Protein AF-A0A7R9VRD8-F1 (afdb_monomer_lite)

Secondary structure (DSSP, 8-state):
-HHHHHHHHHHHHHHHHHHHHHHHHHHHHHHHHHHHHHHHHHHHHHHHHHHHHHHS---HHHHHHHHHHHHHHHHHHHHHHHHHHHHHHHHH-TTS-HHHHHHHHHH--SPPPPGGGGGS----------------------------TT-TT-TTSSTTTHHHHHHHHHHHTTS---------------PPP---TTS--GGGS-GGGG--

pLDDT: mean 71.6, std 20.78, range [35.72, 97.88]

Structure (mmCIF, N/CA/C/O backbone):
data_AF-A0A7R9VRD8-F1
#
_entry.id   AF-A0A7R9VRD8-F1
#
loop_
_atom_site.group_PDB
_atom_site.id
_atom_site.type_symbol
_atom_site.label_atom_id
_atom_site.label_alt_id
_atom_site.label_comp_id
_atom_site.label_asym_id
_atom_site.label_entity_id
_atom_site.label_seq_id
_atom_site.pdbx_PDB_ins_code
_atom_site.Cartn_x
_atom_site.Cartn_y
_atom_site.Cartn_z
_atom_site.occupancy
_atom_site.B_iso_or_equiv
_atom_site.auth_seq_id
_atom_site.auth_comp_id
_atom_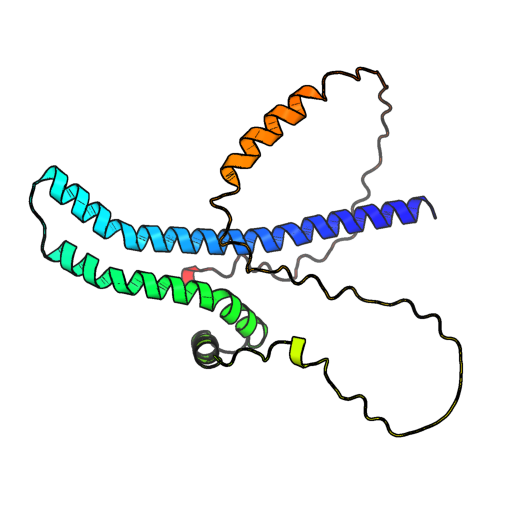site.auth_asym_id
_atom_site.auth_atom_id
_atom_site.pdbx_PDB_model_num
ATOM 1 N N . GLU A 1 1 ? 13.002 5.557 -48.869 1.00 86.19 1 GLU A N 1
ATOM 2 C CA . GLU A 1 1 ? 13.625 6.543 -47.957 1.00 86.19 1 GLU A CA 1
ATOM 3 C C . GLU A 1 1 ? 12.634 7.429 -47.183 1.00 86.19 1 GLU A C 1
ATOM 5 O O . GLU A 1 1 ? 12.487 7.214 -45.988 1.00 86.19 1 GLU A O 1
ATOM 10 N N . ARG A 1 2 ? 11.908 8.394 -47.785 1.00 90.88 2 ARG A N 1
ATOM 11 C CA . ARG A 1 2 ? 10.970 9.255 -47.010 1.00 90.88 2 ARG A CA 1
ATOM 12 C C . ARG A 1 2 ? 9.824 8.483 -46.338 1.00 90.88 2 ARG A C 1
ATOM 14 O O . ARG A 1 2 ? 9.436 8.821 -45.224 1.00 90.88 2 ARG A O 1
ATOM 21 N N . GLU A 1 3 ? 9.316 7.445 -46.994 1.00 92.56 3 GLU A N 1
ATOM 22 C CA . GLU A 1 3 ? 8.256 6.585 -46.450 1.00 92.56 3 GLU A CA 1
ATOM 23 C C . GLU A 1 3 ? 8.762 5.682 -45.317 1.00 92.56 3 GLU A C 1
ATOM 25 O O . GLU A 1 3 ? 8.088 5.536 -44.302 1.00 92.56 3 GLU A O 1
ATOM 30 N N . GLU A 1 4 ? 9.992 5.173 -45.413 1.00 91.31 4 GLU A N 1
ATOM 31 C CA . GLU A 1 4 ? 10.608 4.346 -44.363 1.00 91.31 4 GLU A CA 1
ATOM 32 C C . GLU A 1 4 ? 10.844 5.145 -43.076 1.00 91.31 4 GLU A C 1
ATOM 34 O O . GLU A 1 4 ? 10.613 4.641 -41.976 1.00 91.31 4 GLU A O 1
ATOM 39 N N . ILE A 1 5 ? 11.244 6.416 -43.193 1.00 93.00 5 ILE A N 1
ATOM 40 C CA . ILE A 1 5 ? 11.404 7.310 -42.035 1.00 93.00 5 ILE A CA 1
ATOM 41 C C . ILE A 1 5 ? 10.052 7.555 -41.350 1.00 93.00 5 ILE A C 1
ATOM 43 O O . ILE A 1 5 ? 9.982 7.578 -40.118 1.00 93.00 5 ILE A O 1
ATOM 47 N N . ARG A 1 6 ? 8.970 7.697 -42.126 1.00 94.19 6 ARG A N 1
ATOM 48 C CA . ARG A 1 6 ? 7.618 7.874 -41.580 1.00 94.19 6 ARG A CA 1
ATOM 49 C C . ARG A 1 6 ? 7.126 6.609 -40.873 1.00 94.19 6 ARG A C 1
ATOM 51 O O . ARG A 1 6 ? 6.711 6.702 -39.718 1.00 94.19 6 ARG A O 1
ATOM 58 N N . ALA A 1 7 ? 7.267 5.443 -41.506 1.00 92.31 7 ALA A N 1
ATOM 59 C CA . ALA A 1 7 ? 6.886 4.155 -40.922 1.00 92.31 7 ALA A CA 1
ATOM 60 C C . ALA A 1 7 ? 7.640 3.865 -39.608 1.00 92.31 7 ALA A C 1
ATOM 62 O O . ALA A 1 7 ? 7.056 3.395 -38.629 1.00 92.31 7 ALA A O 1
ATOM 63 N N . ARG A 1 8 ? 8.931 4.222 -39.534 1.00 92.88 8 ARG A N 1
ATOM 64 C CA . ARG A 1 8 ? 9.740 4.081 -38.310 1.00 92.88 8 ARG A CA 1
ATOM 65 C C . ARG A 1 8 ? 9.295 5.025 -37.184 1.00 92.88 8 ARG A C 1
ATOM 67 O O . ARG A 1 8 ? 9.417 4.684 -36.010 1.00 92.88 8 ARG A O 1
ATOM 74 N N . GLY A 1 9 ? 8.771 6.204 -37.523 1.00 93.19 9 GLY A N 1
ATOM 75 C CA . GLY A 1 9 ? 8.230 7.151 -36.546 1.00 93.19 9 GLY A CA 1
ATOM 76 C C . GLY A 1 9 ? 6.899 6.698 -35.937 1.00 93.19 9 GLY A C 1
ATOM 77 O O . GLY A 1 9 ? 6.669 6.894 -34.741 1.00 93.19 9 GLY A O 1
ATOM 78 N N . GLU A 1 10 ? 6.031 6.077 -36.737 1.00 94.00 10 GLU A N 1
ATOM 79 C CA . GLU A 1 10 ? 4.719 5.590 -36.291 1.00 94.00 10 GLU A CA 1
ATOM 80 C C . GLU A 1 10 ? 4.848 4.369 -35.366 1.00 94.00 10 GLU A C 1
ATOM 82 O O . GLU A 1 10 ? 4.245 4.358 -34.288 1.00 94.00 10 GLU A O 1
ATOM 87 N N . SER A 1 11 ? 5.726 3.411 -35.694 1.00 89.69 11 SER A N 1
ATOM 88 C CA . SER A 1 11 ? 6.002 2.254 -34.826 1.00 89.69 11 SER A CA 1
ATOM 89 C C . SER A 1 11 ? 6.610 2.659 -33.480 1.00 89.69 11 SER A C 1
ATOM 91 O O . SER A 1 11 ? 6.207 2.146 -32.434 1.00 89.69 11 SER A O 1
ATOM 93 N N . PHE A 1 12 ? 7.507 3.651 -33.468 1.00 91.00 12 PHE A N 1
ATOM 94 C CA . PHE A 1 12 ? 8.087 4.169 -32.227 1.00 91.00 12 PHE A CA 1
ATOM 95 C C . PHE A 1 12 ? 7.044 4.860 -31.330 1.00 91.00 12 PHE A C 1
ATOM 97 O O . PHE A 1 12 ? 7.070 4.709 -30.106 1.00 91.00 12 PHE A O 1
ATOM 104 N N . ARG A 1 13 ? 6.089 5.596 -31.917 1.00 89.25 13 ARG A N 1
ATOM 105 C CA . ARG A 1 13 ? 4.982 6.217 -31.166 1.00 89.25 13 ARG A CA 1
ATOM 106 C C . ARG A 1 13 ? 4.041 5.173 -30.572 1.00 89.25 13 ARG A C 1
ATOM 108 O O . ARG A 1 13 ? 3.711 5.286 -29.392 1.00 89.25 13 ARG A O 1
ATOM 115 N N . ALA A 1 14 ? 3.661 4.158 -31.348 1.00 86.00 14 ALA A N 1
ATOM 116 C CA . ALA A 1 14 ? 2.826 3.059 -30.865 1.00 86.00 14 ALA A CA 1
ATOM 117 C C . ALA A 1 14 ? 3.505 2.308 -29.707 1.00 86.00 14 ALA A C 1
ATOM 119 O O . ALA A 1 14 ? 2.893 2.105 -28.656 1.00 86.00 14 ALA A O 1
ATOM 120 N N . TYR A 1 15 ? 4.802 2.005 -29.842 1.00 85.31 15 TYR A N 1
ATOM 121 C CA . TYR A 1 15 ? 5.593 1.378 -28.781 1.00 85.31 15 TYR A CA 1
ATOM 122 C C . TYR A 1 15 ? 5.631 2.227 -27.499 1.00 85.31 15 TYR A C 1
ATOM 124 O O . TYR A 1 15 ? 5.453 1.710 -26.393 1.00 85.31 15 TYR A O 1
ATOM 132 N N . ARG A 1 16 ? 5.798 3.550 -27.629 1.00 84.81 16 ARG A N 1
ATOM 133 C CA . ARG A 1 16 ? 5.808 4.469 -26.480 1.00 84.81 16 ARG A CA 1
ATOM 134 C C . ARG A 1 16 ? 4.450 4.551 -25.776 1.00 84.81 16 ARG A C 1
ATOM 136 O O . ARG A 1 16 ? 4.413 4.621 -24.550 1.00 84.81 16 ARG A O 1
ATOM 143 N N . MET A 1 17 ? 3.345 4.518 -26.520 1.00 84.56 17 MET A N 1
ATOM 144 C CA . MET A 1 17 ? 2.002 4.505 -25.926 1.00 84.56 17 MET A CA 1
ATOM 145 C C . MET A 1 17 ? 1.710 3.181 -25.208 1.00 84.56 17 MET A C 1
ATOM 147 O O . MET A 1 17 ? 1.160 3.192 -24.104 1.00 84.56 17 MET A O 1
ATOM 151 N N . ALA A 1 18 ? 2.146 2.051 -25.774 1.00 83.00 18 ALA A N 1
ATOM 152 C CA . ALA A 1 18 ? 2.004 0.739 -25.145 1.00 83.00 18 ALA A CA 1
ATOM 153 C C . ALA A 1 18 ? 2.814 0.622 -23.838 1.00 83.00 18 ALA A C 1
ATOM 155 O O . ALA A 1 18 ? 2.329 0.067 -22.847 1.00 83.00 18 ALA A O 1
ATOM 156 N N . SER A 1 19 ? 4.027 1.186 -23.790 1.00 79.75 19 SER A N 1
ATOM 157 C CA . SER A 1 19 ? 4.859 1.150 -22.579 1.00 79.75 19 SER A CA 1
ATOM 158 C C . SER A 1 19 ? 4.354 2.087 -21.472 1.00 79.75 19 SER A C 1
ATOM 160 O O . SER A 1 19 ? 4.436 1.733 -20.290 1.00 79.75 19 SER A O 1
ATOM 162 N N . GLN A 1 20 ? 3.742 3.227 -21.822 1.00 83.06 20 GLN A N 1
ATOM 163 C CA . GLN A 1 20 ? 3.160 4.166 -20.852 1.00 83.06 20 GLN A CA 1
ATOM 164 C C . GLN A 1 20 ? 2.012 3.553 -20.029 1.00 83.06 20 GLN A C 1
ATOM 166 O O . GLN A 1 20 ? 1.893 3.830 -18.830 1.00 83.06 20 GLN A O 1
ATOM 171 N N . GLY A 1 21 ? 1.204 2.671 -20.628 1.00 81.19 21 GLY A N 1
ATOM 172 C CA . GLY A 1 21 ? 0.068 2.039 -19.945 1.00 81.19 21 GLY A CA 1
ATOM 173 C C . GLY A 1 21 ? 0.476 1.121 -18.785 1.00 81.19 21 GLY A C 1
ATOM 174 O O . GLY A 1 21 ? -0.184 1.097 -17.742 1.00 81.19 21 GLY A O 1
ATOM 175 N N . ARG A 1 22 ? 1.602 0.407 -18.917 1.00 81.88 22 ARG A N 1
ATOM 176 C CA . ARG A 1 22 ? 2.071 -0.556 -17.901 1.00 81.88 22 ARG A CA 1
ATOM 177 C C . ARG A 1 22 ? 2.494 0.130 -16.603 1.00 81.88 22 ARG A C 1
ATOM 179 O O . ARG A 1 22 ? 2.224 -0.382 -15.516 1.00 81.88 22 ARG A O 1
ATOM 186 N N . HIS A 1 23 ? 3.127 1.300 -16.696 1.00 81.50 23 HIS A N 1
ATOM 187 C CA . HIS A 1 23 ? 3.519 2.058 -15.507 1.00 81.50 23 HIS A CA 1
ATOM 188 C C . HIS A 1 23 ? 2.290 2.619 -14.775 1.00 81.50 23 HIS A C 1
ATOM 190 O O . HIS A 1 23 ? 2.220 2.538 -13.545 1.00 81.50 23 HIS A O 1
ATOM 196 N N . SER A 1 24 ? 1.308 3.142 -15.514 1.00 86.56 24 SER A N 1
ATOM 197 C CA . SER A 1 24 ? 0.088 3.710 -14.928 1.00 86.56 24 SER A CA 1
ATOM 198 C C . SER A 1 24 ? -0.678 2.678 -14.088 1.00 86.56 24 SER A C 1
ATOM 200 O O . SER A 1 24 ? -1.039 2.961 -12.944 1.00 86.56 24 SER A O 1
ATOM 202 N N . ARG A 1 25 ? -0.812 1.437 -14.581 1.00 86.44 25 ARG A N 1
ATOM 203 C CA . ARG A 1 25 ? -1.475 0.345 -13.843 1.00 86.44 25 ARG A CA 1
ATOM 204 C C . ARG A 1 25 ? -0.806 0.037 -12.504 1.00 86.44 25 ARG A C 1
ATOM 206 O O . ARG A 1 25 ? -1.491 -0.075 -11.490 1.00 86.44 25 ARG A O 1
ATOM 213 N N . LYS A 1 26 ? 0.530 -0.048 -12.464 1.00 85.06 26 LYS A N 1
ATOM 214 C CA . LYS A 1 26 ? 1.274 -0.328 -11.219 1.00 85.06 26 LYS A CA 1
ATOM 215 C C . LYS A 1 26 ? 1.012 0.736 -10.148 1.00 85.06 26 LYS A C 1
ATOM 217 O O . LYS A 1 26 ? 0.796 0.388 -8.985 1.00 85.06 26 LYS A O 1
ATOM 222 N N . VAL A 1 27 ? 0.978 2.006 -10.560 1.00 87.69 27 VAL A N 1
ATOM 223 C CA . VAL A 1 27 ? 0.683 3.152 -9.685 1.00 87.69 27 VAL A CA 1
ATOM 224 C C . VAL A 1 27 ? -0.769 3.116 -9.212 1.00 87.69 27 VAL A C 1
ATOM 226 O O . VAL A 1 27 ? -1.019 3.287 -8.021 1.00 87.69 27 VAL A O 1
ATOM 229 N N . MET A 1 28 ? -1.715 2.814 -10.105 1.00 91.38 28 MET A N 1
ATOM 230 C CA . MET A 1 28 ? -3.132 2.699 -9.755 1.00 91.38 28 MET A CA 1
ATOM 231 C C . MET A 1 28 ? -3.369 1.618 -8.697 1.00 91.38 28 MET A C 1
ATOM 233 O O . MET A 1 28 ? -4.038 1.882 -7.703 1.00 91.38 28 MET A O 1
ATOM 237 N N . VAL A 1 29 ? -2.777 0.428 -8.854 1.00 87.38 29 VAL A N 1
ATOM 238 C CA . VAL A 1 29 ? -2.928 -0.651 -7.861 1.00 87.38 29 VAL A CA 1
ATOM 239 C C . VAL A 1 29 ? -2.303 -0.262 -6.518 1.00 87.38 29 VAL A C 1
ATOM 241 O O . VAL A 1 29 ? -2.860 -0.561 -5.467 1.00 87.38 29 VAL A O 1
ATOM 244 N N . GLN A 1 30 ? -1.163 0.435 -6.524 1.00 88.38 30 GLN A N 1
ATOM 245 C CA . GLN A 1 30 ? -0.552 0.928 -5.288 1.00 88.38 30 GLN A CA 1
ATOM 246 C C . GLN A 1 30 ? -1.445 1.956 -4.579 1.00 88.38 30 GLN A C 1
ATOM 248 O O . GLN A 1 30 ? -1.623 1.870 -3.364 1.00 88.38 30 GLN A O 1
ATOM 253 N N . ALA A 1 31 ? -2.032 2.890 -5.330 1.00 91.31 31 ALA A N 1
ATOM 254 C CA . ALA A 1 31 ? -2.976 3.864 -4.794 1.00 91.31 31 ALA A CA 1
ATOM 255 C C . ALA A 1 31 ? -4.249 3.184 -4.260 1.00 91.31 31 ALA A C 1
ATOM 257 O O . ALA A 1 31 ? -4.693 3.502 -3.160 1.00 91.31 31 ALA A O 1
ATOM 258 N N . ALA A 1 32 ? -4.792 2.201 -4.983 1.00 91.00 32 ALA A N 1
ATOM 259 C CA . ALA A 1 32 ? -5.968 1.444 -4.558 1.00 91.00 32 ALA A CA 1
ATOM 260 C C . ALA A 1 32 ? -5.722 0.682 -3.245 1.00 91.00 32 ALA A C 1
ATOM 262 O O . ALA A 1 32 ? -6.542 0.761 -2.333 1.00 91.00 32 ALA A O 1
ATOM 263 N N . LEU A 1 33 ? -4.567 0.018 -3.105 1.00 88.00 33 LEU A N 1
ATOM 264 C CA . LEU A 1 33 ? -4.177 -0.655 -1.859 1.00 88.00 33 LEU A CA 1
ATOM 265 C C . LEU A 1 33 ? -4.030 0.329 -0.691 1.00 88.00 33 LEU A C 1
ATOM 267 O O . LEU A 1 33 ? -4.445 0.022 0.425 1.00 88.00 33 LEU A O 1
ATOM 271 N N . PHE A 1 34 ? -3.480 1.520 -0.944 1.00 89.50 34 PHE A N 1
ATOM 272 C CA . PHE A 1 34 ? -3.358 2.565 0.074 1.00 89.50 34 PHE A CA 1
ATOM 273 C C . PHE A 1 34 ? -4.730 3.050 0.559 1.00 89.50 34 PHE A C 1
ATOM 275 O O . PHE A 1 34 ? -4.978 3.132 1.761 1.00 89.50 34 PHE A O 1
ATOM 282 N N . VAL A 1 35 ? -5.643 3.314 -0.376 1.00 92.69 35 VAL A N 1
ATOM 283 C CA . VAL A 1 35 ? -7.014 3.742 -0.072 1.00 92.69 35 VAL A CA 1
ATOM 284 C C . VAL A 1 35 ? -7.780 2.643 0.671 1.00 92.69 35 VAL A C 1
ATOM 286 O O . VAL A 1 35 ? -8.447 2.929 1.664 1.00 92.69 35 VAL A O 1
ATOM 289 N N . ALA A 1 36 ? -7.642 1.380 0.259 1.00 91.25 36 ALA A N 1
ATOM 290 C CA . ALA A 1 36 ? -8.268 0.250 0.941 1.00 91.25 36 ALA A CA 1
ATOM 291 C C . ALA A 1 36 ? -7.780 0.114 2.395 1.00 91.25 36 ALA A C 1
ATOM 293 O O . ALA A 1 36 ? -8.596 0.037 3.314 1.00 91.25 36 ALA A O 1
ATOM 294 N N . ALA A 1 37 ? -6.464 0.165 2.627 1.00 90.75 37 ALA A N 1
ATOM 295 C CA . ALA A 1 37 ? -5.889 0.129 3.974 1.00 90.75 37 ALA A CA 1
ATOM 296 C C . ALA A 1 37 ? -6.358 1.308 4.847 1.00 90.75 37 ALA A C 1
ATOM 298 O O . ALA A 1 37 ? -6.652 1.143 6.037 1.00 90.75 37 ALA A O 1
ATOM 299 N N . PHE A 1 38 ? -6.469 2.499 4.255 1.00 90.94 38 PHE A N 1
ATOM 300 C CA . PHE A 1 38 ? -7.024 3.669 4.926 1.00 90.94 38 PHE A CA 1
ATOM 301 C C . PHE A 1 38 ? -8.472 3.429 5.373 1.00 90.94 38 PHE A C 1
ATOM 303 O O . PHE A 1 38 ? -8.779 3.624 6.546 1.00 90.94 38 PHE A O 1
ATOM 310 N N . PHE A 1 39 ? -9.348 2.930 4.496 1.00 94.06 39 PHE A N 1
ATOM 311 C CA . PHE A 1 39 ? -10.740 2.640 4.860 1.00 94.06 39 PHE A CA 1
ATOM 312 C C . PHE A 1 39 ? -10.862 1.566 5.946 1.00 94.06 39 PHE A C 1
ATOM 314 O O . PHE A 1 39 ? -11.635 1.744 6.888 1.00 94.06 39 PHE A O 1
ATOM 321 N N . VAL A 1 40 ? -10.071 0.492 5.865 1.00 90.25 40 VAL A N 1
ATOM 322 C CA . VAL A 1 40 ? -10.062 -0.580 6.878 1.00 90.25 40 VAL A CA 1
ATOM 323 C C . VAL A 1 40 ? -9.667 -0.046 8.256 1.00 90.25 40 VAL A C 1
ATOM 325 O O . VAL A 1 40 ? -10.242 -0.448 9.263 1.00 90.25 40 VAL A O 1
ATOM 328 N N . THR A 1 41 ? -8.717 0.887 8.325 1.00 92.50 41 THR A N 1
ATOM 329 C CA . THR A 1 41 ? -8.303 1.485 9.607 1.00 92.50 41 THR A CA 1
ATOM 330 C C . THR A 1 41 ? -9.277 2.551 10.110 1.00 92.50 41 THR A C 1
ATOM 332 O O . THR A 1 41 ? -9.461 2.690 11.320 1.00 92.50 41 THR A O 1
ATOM 335 N N . TRP A 1 42 ? -9.953 3.265 9.206 1.00 93.31 42 TRP A N 1
ATOM 336 C CA . TRP A 1 42 ? -10.888 4.340 9.551 1.00 93.31 42 TRP A CA 1
ATOM 337 C C . TRP A 1 42 ? -12.304 3.886 9.893 1.00 93.31 42 TRP A C 1
ATOM 339 O O . TRP A 1 42 ? -13.046 4.650 10.517 1.00 93.31 42 TRP A O 1
ATOM 349 N N . ILE A 1 43 ? -12.684 2.655 9.545 1.00 94.12 43 ILE A N 1
ATOM 350 C CA . ILE A 1 43 ? -14.040 2.167 9.804 1.00 94.12 43 ILE A CA 1
ATOM 351 C C . ILE A 1 43 ? -14.363 2.126 11.306 1.00 94.12 43 ILE A C 1
ATOM 353 O O . ILE A 1 43 ? -15.457 2.515 11.705 1.00 94.12 43 ILE A O 1
ATOM 357 N N . PHE A 1 44 ? -13.406 1.743 12.159 1.00 93.00 44 PHE A N 1
ATOM 358 C CA . PHE A 1 44 ? -13.635 1.653 13.605 1.00 93.00 44 PHE A CA 1
ATOM 359 C C . PHE A 1 44 ? -13.814 3.029 14.262 1.00 93.00 44 PHE A C 1
ATOM 361 O O . PHE A 1 44 ? -14.836 3.215 14.923 1.00 93.00 44 PHE A O 1
ATOM 368 N N . PRO A 1 45 ? -12.920 4.022 14.053 1.00 92.44 45 PRO A N 1
ATOM 369 C CA . PRO A 1 45 ? -13.168 5.391 14.503 1.00 92.44 45 PRO A CA 1
ATOM 370 C C . PRO A 1 45 ? -14.504 5.957 14.009 1.00 92.44 45 PRO A C 1
ATOM 372 O O . PRO A 1 45 ? -15.222 6.583 14.788 1.00 92.44 45 PRO A O 1
ATOM 375 N N . ALA A 1 46 ? -14.866 5.702 12.745 1.00 95.75 46 ALA A N 1
ATOM 376 C CA . ALA A 1 46 ? -16.130 6.168 12.179 1.00 95.75 46 ALA A CA 1
ATOM 377 C C . ALA A 1 46 ? -17.342 5.555 12.902 1.00 95.75 46 ALA A C 1
ATOM 379 O O . ALA A 1 46 ? -18.270 6.279 13.262 1.00 95.75 46 ALA A O 1
ATOM 380 N N . ILE A 1 47 ? -17.316 4.249 13.190 1.00 95.44 47 ILE A N 1
ATOM 381 C CA . ILE A 1 47 ? -18.362 3.578 13.978 1.00 95.44 47 ILE A CA 1
ATOM 382 C C . ILE A 1 47 ? -18.427 4.152 15.399 1.00 95.44 47 ILE A C 1
ATOM 384 O O . ILE A 1 47 ? -19.521 4.429 15.896 1.00 95.44 47 ILE A O 1
ATOM 388 N N . THR A 1 48 ? -17.283 4.381 16.053 1.00 94.81 48 THR A N 1
ATOM 389 C CA . THR A 1 48 ? -17.240 5.010 17.384 1.00 94.81 48 THR A CA 1
ATOM 390 C C . THR A 1 48 ? -17.908 6.387 17.365 1.00 94.81 48 THR A C 1
ATOM 392 O O . THR A 1 48 ? -18.727 6.686 18.231 1.00 94.81 48 THR A O 1
ATOM 395 N N . TRP A 1 49 ? -17.628 7.213 16.355 1.00 96.19 49 TRP A N 1
ATOM 396 C CA . TRP A 1 49 ? -18.242 8.537 16.223 1.00 96.19 49 TRP A CA 1
ATOM 397 C C . TRP A 1 49 ? -19.747 8.470 15.969 1.00 96.19 49 TRP A C 1
ATOM 399 O O . TRP A 1 49 ? -20.507 9.185 16.622 1.00 96.19 49 TRP A O 1
ATOM 409 N N . VAL A 1 50 ? -20.195 7.590 15.069 1.00 96.94 50 VAL A N 1
ATOM 410 C CA . VAL A 1 50 ? -21.626 7.413 14.774 1.00 96.94 50 VAL A CA 1
ATOM 411 C C . VAL A 1 50 ? -22.379 6.919 16.010 1.00 96.94 50 VAL A C 1
ATOM 413 O O . VAL A 1 50 ? -23.444 7.444 16.330 1.00 96.94 50 VAL A O 1
ATOM 416 N N . THR A 1 51 ? -21.821 5.951 16.740 1.00 96.38 51 THR A N 1
ATOM 417 C CA . THR A 1 51 ? -22.459 5.411 17.952 1.00 96.38 51 THR A CA 1
ATOM 418 C C . THR A 1 51 ? -22.534 6.442 19.076 1.00 96.38 51 THR A C 1
ATOM 420 O O . THR A 1 51 ? -23.582 6.591 19.710 1.00 96.38 51 THR A O 1
ATOM 423 N N . GLN A 1 52 ? -21.470 7.221 19.269 1.00 96.56 52 GLN A N 1
ATOM 424 C CA . GLN A 1 52 ? -21.450 8.302 20.249 1.00 96.56 52 GLN A CA 1
ATOM 425 C C . GLN A 1 52 ? -22.444 9.417 19.893 1.00 96.56 52 GLN A C 1
ATOM 427 O O . GLN A 1 52 ? -23.124 9.924 20.783 1.00 96.56 52 GLN A O 1
ATOM 432 N N . ALA A 1 53 ? -22.575 9.768 18.612 1.00 97.38 53 ALA A N 1
ATOM 433 C CA . ALA A 1 53 ? -23.527 10.778 18.155 1.00 97.38 53 ALA A CA 1
ATOM 434 C C . ALA A 1 53 ? -24.990 10.317 18.269 1.00 97.38 53 ALA A C 1
ATOM 436 O O . ALA A 1 53 ? -25.855 11.116 18.619 1.00 97.38 53 ALA A O 1
ATOM 437 N N . ALA A 1 54 ? -25.272 9.041 17.989 1.00 97.88 54 ALA A N 1
ATOM 438 C CA . ALA A 1 54 ? -26.634 8.510 17.985 1.00 97.88 54 ALA A CA 1
ATOM 439 C C . ALA A 1 54 ? -27.160 8.153 19.386 1.00 97.88 54 ALA A C 1
ATOM 441 O O . ALA A 1 54 ? -28.329 8.405 19.675 1.00 97.88 54 ALA A O 1
ATOM 442 N N . TRP A 1 55 ? -26.323 7.576 20.258 1.00 97.31 55 TRP A N 1
ATOM 443 C CA . TRP A 1 55 ? -26.760 7.056 21.566 1.00 97.31 55 TRP A CA 1
ATOM 444 C C . TRP A 1 55 ? -26.110 7.737 22.773 1.00 97.31 55 TRP A C 1
ATOM 446 O O . TRP A 1 55 ? -26.539 7.498 23.901 1.00 97.31 55 TRP A O 1
ATOM 456 N N . GLY A 1 56 ? -25.069 8.553 22.583 1.00 97.00 56 GLY A N 1
ATOM 457 C CA . GLY A 1 56 ? -24.336 9.175 23.692 1.00 97.00 56 GLY A CA 1
ATOM 458 C C . GLY A 1 56 ? -23.567 8.183 24.573 1.00 97.00 56 GLY A C 1
ATOM 459 O O . GLY A 1 56 ? -23.123 8.552 25.658 1.00 97.00 56 GLY A O 1
ATOM 460 N N . GLN A 1 57 ? -23.410 6.929 24.135 1.00 95.62 57 GLN A N 1
ATOM 461 C CA . GLN A 1 57 ? -22.677 5.885 24.849 1.00 95.62 57 GLN A CA 1
ATOM 462 C C . GLN A 1 57 ? -21.522 5.359 24.001 1.00 95.62 57 GLN A C 1
ATOM 464 O O . GLN A 1 57 ? -21.623 5.261 22.779 1.00 95.62 57 GLN A O 1
ATOM 469 N N . THR A 1 58 ? -20.432 4.986 24.669 1.00 94.12 58 THR A N 1
ATOM 470 C CA . THR A 1 58 ? -19.237 4.419 24.038 1.00 94.12 58 THR A CA 1
ATOM 471 C C . THR A 1 58 ? -19.096 2.959 24.442 1.00 94.12 58 THR A C 1
ATOM 473 O O . THR A 1 58 ? -18.975 2.637 25.623 1.00 94.12 58 THR A O 1
ATOM 476 N N . PHE A 1 59 ? -19.088 2.056 23.464 1.00 95.38 59 PHE A N 1
ATOM 477 C CA . PHE A 1 59 ? -18.921 0.628 23.722 1.00 95.38 59 PHE A CA 1
ATOM 478 C C . PHE A 1 59 ? -17.440 0.281 23.911 1.00 95.38 59 PHE A C 1
ATOM 480 O O . PHE A 1 59 ? -16.619 0.495 23.017 1.00 95.38 59 PHE A O 1
ATOM 487 N N . THR A 1 60 ? -17.095 -0.323 25.050 1.00 95.75 60 THR A N 1
ATOM 488 C CA . THR A 1 60 ? -15.712 -0.714 25.382 1.00 95.75 60 THR A CA 1
ATOM 489 C C . THR A 1 60 ? -15.095 -1.657 24.344 1.00 95.75 60 THR A C 1
ATOM 491 O O . THR A 1 60 ? -13.910 -1.548 24.045 1.00 95.75 60 THR A O 1
ATOM 494 N N . ILE A 1 61 ? -15.896 -2.546 23.746 1.00 95.50 61 ILE A N 1
ATOM 495 C CA . ILE A 1 61 ? -15.433 -3.489 22.714 1.00 95.50 61 ILE A CA 1
ATOM 496 C C . ILE A 1 61 ? -14.944 -2.742 21.462 1.00 95.50 61 ILE A C 1
ATOM 498 O O . ILE A 1 61 ? -13.899 -3.080 20.913 1.00 95.50 61 ILE A O 1
ATOM 502 N N . VAL A 1 62 ? -15.656 -1.693 21.039 1.00 92.94 62 VAL A N 1
ATOM 503 C CA . VAL A 1 62 ? -15.285 -0.898 19.856 1.00 92.94 62 VAL A CA 1
ATOM 504 C C . VAL A 1 62 ? -13.999 -0.110 20.119 1.00 92.94 62 VAL A C 1
ATOM 506 O O . VAL A 1 62 ? -13.127 -0.063 19.257 1.00 92.94 62 VAL A O 1
ATOM 509 N N . LEU A 1 63 ? -13.829 0.425 21.334 1.00 93.12 63 LEU A N 1
ATOM 510 C CA . LEU A 1 63 ? -12.587 1.087 21.755 1.00 93.12 63 LEU A CA 1
ATOM 511 C C . LEU A 1 63 ? -11.385 0.134 21.751 1.00 93.12 63 LEU A C 1
ATOM 513 O O . LEU A 1 63 ? -10.298 0.521 21.322 1.00 93.12 63 LEU A O 1
ATOM 517 N N . PHE A 1 64 ? -11.570 -1.112 22.195 1.00 95.75 64 PHE A N 1
ATOM 518 C CA . PHE A 1 64 ? -10.512 -2.121 22.161 1.00 95.75 64 PHE A CA 1
ATOM 519 C C . PHE A 1 64 ? -10.112 -2.478 20.724 1.00 95.75 64 PHE A C 1
ATOM 521 O O . PHE A 1 64 ? -8.923 -2.511 20.409 1.00 95.75 64 PHE A O 1
ATOM 528 N N . LEU A 1 65 ? -11.093 -2.678 19.836 1.00 93.50 65 LEU A N 1
ATOM 529 C CA . LEU A 1 65 ? -10.832 -2.893 18.411 1.00 93.50 65 LEU A CA 1
ATOM 530 C C . LEU A 1 65 ? -10.097 -1.693 17.815 1.00 93.50 65 LEU A C 1
ATOM 532 O O . LEU A 1 65 ? -9.044 -1.863 17.212 1.00 93.50 65 LEU A O 1
ATOM 536 N N . GLN A 1 66 ? -10.566 -0.473 18.064 1.00 93.31 66 GLN A N 1
ATOM 537 C CA . GLN A 1 66 ? -9.883 0.730 17.603 1.00 93.31 66 GLN A CA 1
ATOM 538 C C . GLN A 1 66 ? -8.411 0.742 18.046 1.00 93.31 66 GLN A C 1
ATOM 540 O O . GLN A 1 66 ? -7.538 0.902 17.198 1.00 93.31 66 GLN A O 1
ATOM 545 N N . ALA A 1 67 ? -8.122 0.490 19.327 1.00 94.19 67 ALA A N 1
ATOM 546 C CA . ALA A 1 67 ? -6.754 0.433 19.846 1.00 94.19 67 ALA A CA 1
ATOM 547 C C . ALA A 1 67 ? -5.892 -0.658 19.180 1.00 94.19 67 ALA A C 1
ATOM 549 O O . ALA A 1 67 ? -4.707 -0.432 18.940 1.00 94.19 67 ALA A O 1
ATOM 550 N N . ALA A 1 68 ? -6.478 -1.810 18.836 1.00 93.44 68 ALA A N 1
ATOM 551 C CA . ALA A 1 68 ? -5.790 -2.887 18.124 1.00 93.44 68 ALA A CA 1
ATOM 552 C C . ALA A 1 68 ? -5.502 -2.549 16.646 1.00 93.44 68 ALA A C 1
ATOM 554 O O . ALA A 1 68 ? -4.483 -2.980 16.107 1.00 93.44 68 ALA A O 1
ATOM 555 N N . PHE A 1 69 ? -6.353 -1.750 15.996 1.00 91.69 69 PHE A N 1
ATOM 556 C CA . PHE A 1 69 ? -6.193 -1.358 14.590 1.00 91.69 69 PHE A CA 1
ATOM 557 C C . PHE A 1 69 ? -5.295 -0.123 14.382 1.00 91.69 69 PHE A C 1
ATOM 559 O O . PHE A 1 69 ? -4.764 0.051 13.285 1.00 91.69 69 PHE A O 1
ATOM 566 N N . VAL A 1 70 ? -5.038 0.688 15.420 1.00 89.25 70 VAL A N 1
ATOM 567 C CA . VAL A 1 70 ? -4.055 1.794 15.354 1.00 89.25 70 VAL A CA 1
ATOM 568 C C . VAL A 1 70 ? -2.662 1.323 14.894 1.00 89.25 70 VAL A C 1
ATOM 570 O O . VAL A 1 70 ? -2.151 1.876 13.920 1.00 89.25 70 VAL A O 1
ATOM 573 N N . PRO A 1 71 ? -2.018 0.306 15.507 1.00 93.12 71 PRO A N 1
ATOM 574 C CA . PRO A 1 71 ? -0.710 -0.160 15.038 1.00 93.12 71 PRO A CA 1
ATOM 575 C C . PRO A 1 71 ? -0.775 -0.811 13.647 1.00 93.12 71 PRO A C 1
ATOM 577 O O . PRO A 1 71 ? 0.214 -0.786 12.910 1.00 93.12 71 PRO A O 1
ATOM 580 N N . LEU A 1 72 ? -1.940 -1.340 13.251 1.00 92.75 72 LEU A N 1
ATOM 581 C CA . LEU A 1 72 ? -2.151 -1.937 11.930 1.00 92.75 72 LEU A CA 1
ATOM 582 C C . LEU A 1 72 ? -2.015 -0.901 10.801 1.00 92.75 72 LEU A C 1
ATOM 584 O O . LEU A 1 72 ? -1.553 -1.238 9.713 1.00 92.75 72 LEU A O 1
ATOM 588 N N . GLN A 1 73 ? -2.312 0.375 11.076 1.00 89.69 73 GLN A N 1
ATOM 589 C CA . GLN A 1 73 ? -2.063 1.473 10.136 1.00 89.69 73 GLN A CA 1
ATOM 590 C C . GLN A 1 73 ? -0.579 1.556 9.740 1.00 89.69 73 GLN A C 1
ATOM 592 O O . GLN A 1 73 ? -0.247 1.713 8.564 1.00 89.69 73 GLN A O 1
ATOM 597 N N . GLY A 1 74 ? 0.328 1.401 10.711 1.00 89.38 74 GLY A N 1
ATOM 598 C CA . GLY A 1 74 ? 1.768 1.345 10.453 1.00 89.38 74 GLY A CA 1
ATOM 599 C C . GLY A 1 74 ? 2.169 0.099 9.661 1.00 89.38 74 GLY A C 1
ATOM 600 O O . GLY A 1 74 ? 2.996 0.185 8.751 1.00 89.38 74 GLY A O 1
ATOM 601 N N . ALA A 1 75 ? 1.542 -1.043 9.955 1.00 91.19 75 ALA A N 1
ATOM 602 C CA . ALA A 1 75 ? 1.803 -2.303 9.263 1.00 91.19 75 ALA A CA 1
ATOM 603 C C . ALA A 1 75 ? 1.440 -2.235 7.770 1.00 91.19 75 ALA A C 1
ATOM 605 O O . ALA A 1 75 ? 2.233 -2.660 6.929 1.00 91.19 75 ALA A O 1
ATOM 606 N N . PHE A 1 76 ? 0.295 -1.640 7.417 1.00 89.56 76 PHE A N 1
ATOM 607 C CA . PHE A 1 76 ? -0.093 -1.475 6.013 1.00 89.56 76 PHE A CA 1
ATOM 608 C C . PHE A 1 76 ? 0.835 -0.529 5.252 1.00 89.56 76 PHE A C 1
ATOM 610 O O . PHE A 1 76 ? 1.223 -0.834 4.124 1.00 89.56 76 PHE A O 1
ATOM 617 N N . ASN A 1 77 ? 1.269 0.568 5.881 1.00 86.12 77 ASN A N 1
ATOM 618 C CA . ASN A 1 77 ? 2.281 1.440 5.285 1.00 86.12 77 ASN A CA 1
ATOM 619 C C . ASN A 1 77 ? 3.575 0.663 4.997 1.00 86.12 77 ASN A C 1
ATOM 621 O O . ASN A 1 77 ? 4.095 0.727 3.882 1.00 86.12 77 ASN A O 1
ATOM 625 N N . ALA A 1 78 ? 4.062 -0.131 5.955 1.00 89.94 78 ALA A N 1
ATOM 626 C CA . ALA A 1 78 ? 5.247 -0.967 5.760 1.00 89.94 78 ALA A CA 1
ATOM 627 C C . ALA A 1 78 ? 5.067 -1.991 4.623 1.00 89.94 78 ALA A C 1
ATOM 629 O O . ALA A 1 78 ? 5.982 -2.189 3.822 1.00 89.94 78 ALA A O 1
ATOM 630 N N . LEU A 1 79 ? 3.883 -2.599 4.510 1.00 88.75 79 LEU A N 1
ATOM 631 C CA . LEU A 1 79 ? 3.564 -3.569 3.461 1.00 88.75 79 LEU A CA 1
ATOM 632 C C . LEU A 1 79 ? 3.593 -2.937 2.060 1.00 88.75 79 LEU A C 1
ATOM 634 O O . LEU A 1 79 ? 4.149 -3.522 1.126 1.00 88.75 79 LEU A O 1
ATOM 638 N N . ILE A 1 80 ? 3.085 -1.710 1.921 1.00 87.19 80 ILE A N 1
ATOM 639 C CA . ILE A 1 80 ? 3.128 -0.956 0.659 1.00 87.19 80 ILE A CA 1
ATOM 640 C C . ILE A 1 80 ? 4.575 -0.663 0.242 1.00 87.19 80 ILE A C 1
ATOM 642 O O . ILE A 1 80 ? 4.924 -0.852 -0.925 1.00 87.19 80 ILE A O 1
ATOM 646 N N . TYR A 1 81 ? 5.442 -0.279 1.186 1.00 86.69 81 TYR A N 1
ATOM 647 C CA . TYR A 1 81 ? 6.875 -0.099 0.913 1.00 86.69 81 TYR A CA 1
ATOM 648 C C . TYR A 1 81 ? 7.584 -1.407 0.535 1.00 86.69 81 TYR A C 1
ATOM 650 O O . TYR A 1 81 ? 8.570 -1.387 -0.209 1.00 86.69 81 TYR A O 1
ATOM 658 N N . LEU A 1 82 ? 7.092 -2.548 1.020 1.00 89.88 82 LEU A N 1
ATOM 659 C CA . LEU A 1 82 ? 7.674 -3.856 0.732 1.00 89.88 82 LEU A CA 1
ATOM 660 C C . LEU A 1 82 ? 7.363 -4.338 -0.692 1.00 89.88 82 LEU A C 1
ATOM 662 O O . LEU A 1 82 ? 8.217 -4.966 -1.320 1.00 89.88 82 LEU A O 1
ATOM 666 N N . ARG A 1 83 ? 6.179 -4.014 -1.226 1.00 88.88 83 ARG A N 1
ATOM 667 C CA . ARG A 1 83 ? 5.677 -4.502 -2.524 1.00 88.88 83 ARG A CA 1
ATOM 668 C C . ARG A 1 83 ? 6.661 -4.359 -3.700 1.00 88.88 83 ARG A C 1
ATOM 670 O O . ARG A 1 83 ? 6.935 -5.373 -4.342 1.00 88.88 83 ARG A O 1
ATOM 677 N N . PRO A 1 84 ? 7.241 -3.180 -4.011 1.00 86.19 84 PRO A N 1
ATOM 678 C CA . PRO A 1 84 ? 8.170 -3.059 -5.140 1.00 86.19 84 PRO A CA 1
ATOM 679 C C . PRO A 1 84 ? 9.455 -3.874 -4.943 1.00 86.19 84 PRO A C 1
ATOM 681 O O . PRO A 1 84 ? 10.044 -4.335 -5.919 1.00 86.19 84 PRO A O 1
ATOM 684 N N . ARG A 1 85 ? 9.897 -4.076 -3.695 1.00 88.75 85 ARG A N 1
ATOM 685 C CA . ARG A 1 85 ? 11.070 -4.910 -3.389 1.00 88.75 85 ARG A CA 1
ATOM 686 C C . ARG A 1 85 ? 10.749 -6.393 -3.529 1.00 88.75 85 ARG A C 1
ATOM 688 O O . ARG A 1 85 ? 11.554 -7.134 -4.083 1.00 88.75 85 ARG A O 1
ATOM 695 N N . TYR A 1 86 ? 9.570 -6.792 -3.065 1.00 89.69 86 TYR A N 1
ATOM 696 C CA . TYR A 1 86 ? 9.077 -8.156 -3.178 1.00 89.69 86 TYR A CA 1
ATOM 697 C C . TYR A 1 86 ? 8.963 -8.583 -4.647 1.00 89.69 86 TYR A C 1
ATOM 699 O O . TYR A 1 86 ? 9.533 -9.603 -5.015 1.00 89.69 86 TYR A O 1
ATOM 707 N N . LEU A 1 87 ? 8.353 -7.754 -5.505 1.00 88.31 87 LEU A N 1
ATOM 708 C CA . LEU A 1 87 ? 8.220 -8.051 -6.939 1.00 88.31 87 LEU A CA 1
ATOM 709 C C . LEU A 1 87 ? 9.581 -8.207 -7.638 1.00 88.31 87 LEU A C 1
ATOM 711 O O . LEU A 1 87 ? 9.787 -9.170 -8.367 1.00 88.31 87 LEU A O 1
ATOM 715 N N . ARG A 1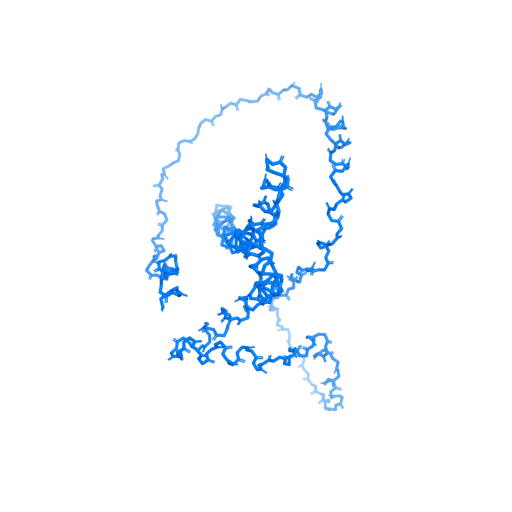 88 ? 10.551 -7.328 -7.348 1.00 89.75 88 ARG A N 1
ATOM 716 C CA . ARG A 1 88 ? 11.916 -7.447 -7.900 1.00 89.75 88 ARG A CA 1
ATOM 717 C C . ARG A 1 88 ? 12.633 -8.724 -7.452 1.00 89.75 88 ARG A C 1
ATOM 719 O O . ARG A 1 88 ? 13.441 -9.265 -8.201 1.00 89.75 88 ARG A O 1
ATOM 726 N N . ASN A 1 89 ? 12.395 -9.177 -6.221 1.00 90.50 89 ASN A N 1
ATOM 727 C CA . ASN A 1 89 ? 12.987 -10.418 -5.721 1.00 90.50 89 ASN A CA 1
ATOM 728 C C . ASN A 1 89 ? 12.294 -11.653 -6.302 1.00 90.50 89 ASN A C 1
ATOM 730 O O . ASN A 1 89 ? 12.987 -12.633 -6.573 1.00 90.50 89 ASN A O 1
ATOM 734 N N . LEU A 1 90 ? 10.981 -11.575 -6.528 1.00 92.88 90 LEU A N 1
ATOM 735 C CA . LEU A 1 90 ? 10.182 -12.624 -7.156 1.00 92.88 90 LEU A CA 1
ATOM 736 C C . LEU A 1 90 ? 10.609 -12.859 -8.612 1.00 92.88 90 LEU A C 1
ATOM 738 O O . LEU A 1 90 ? 10.825 -14.000 -8.996 1.00 92.88 90 LEU A O 1
ATOM 742 N N . GLU A 1 91 ? 10.849 -11.795 -9.388 1.00 90.31 91 GLU A N 1
ATOM 743 C CA . GLU A 1 91 ? 11.364 -11.895 -10.768 1.00 90.31 91 GLU A CA 1
ATOM 744 C C . GLU A 1 91 ? 12.723 -12.618 -10.849 1.00 90.31 91 GLU A C 1
ATOM 746 O O . GLU A 1 91 ? 13.033 -13.257 -11.851 1.00 90.31 91 GLU A O 1
ATOM 751 N N . ARG A 1 92 ? 13.541 -12.529 -9.793 1.00 92.25 92 ARG A N 1
ATOM 752 C CA . ARG A 1 92 ? 14.872 -13.158 -9.728 1.00 92.25 92 ARG A CA 1
ATOM 753 C C . ARG A 1 92 ? 14.853 -14.587 -9.189 1.00 92.25 92 ARG A C 1
ATOM 755 O O . ARG A 1 92 ? 15.775 -15.339 -9.479 1.00 92.25 92 ARG A O 1
ATOM 762 N N . HIS A 1 93 ? 13.855 -14.933 -8.379 1.00 91.38 93 HIS A N 1
ATOM 763 C CA . HIS A 1 93 ? 13.775 -16.203 -7.652 1.00 91.38 93 HIS A CA 1
ATOM 764 C C . HIS A 1 93 ? 12.375 -16.811 -7.786 1.00 91.38 93 HIS A C 1
ATOM 766 O O . HIS A 1 93 ? 11.770 -17.192 -6.787 1.00 91.38 93 HIS A O 1
ATOM 772 N N . GLY A 1 94 ? 11.847 -16.875 -9.012 1.00 91.06 94 GLY A N 1
ATOM 773 C CA . GLY A 1 94 ? 10.494 -17.381 -9.273 1.00 91.06 94 GLY A CA 1
ATOM 774 C C . GLY A 1 94 ? 10.265 -18.825 -8.807 1.00 91.06 94 GLY A C 1
ATOM 775 O O . GLY A 1 94 ? 9.132 -19.191 -8.523 1.00 91.06 94 GLY A O 1
ATOM 776 N N . ASP A 1 95 ? 11.337 -19.610 -8.661 1.00 95.38 95 ASP A N 1
ATOM 777 C CA . ASP A 1 95 ? 11.286 -20.999 -8.187 1.00 95.38 95 ASP A CA 1
ATOM 778 C C . ASP A 1 95 ? 11.268 -21.122 -6.649 1.00 95.38 95 ASP A C 1
ATOM 780 O O . ASP A 1 95 ? 11.040 -22.206 -6.106 1.00 95.38 95 ASP A O 1
ATOM 784 N N . GLU A 1 96 ? 11.526 -20.036 -5.911 1.00 93.44 96 GLU A N 1
ATOM 785 C CA . GLU A 1 96 ? 11.498 -20.044 -4.447 1.00 93.44 96 GLU A CA 1
ATOM 786 C C . GLU A 1 96 ? 10.085 -19.741 -3.921 1.00 93.44 96 GLU A C 1
ATOM 788 O O . GLU A 1 96 ? 9.411 -18.817 -4.369 1.00 93.44 96 GLU A O 1
ATOM 793 N N . GLY A 1 97 ? 9.639 -20.475 -2.895 1.00 94.00 97 GLY A N 1
ATOM 794 C CA . GLY A 1 97 ? 8.328 -20.237 -2.283 1.00 94.00 97 GLY A CA 1
ATOM 795 C C . GLY A 1 97 ? 8.168 -18.814 -1.720 1.00 94.00 97 GLY A C 1
ATOM 796 O O . GLY A 1 97 ? 9.102 -18.244 -1.147 1.00 94.00 97 GLY A O 1
ATOM 797 N N . ILE A 1 98 ? 6.948 -18.267 -1.796 1.00 91.00 98 ILE A N 1
ATOM 798 C CA . ILE A 1 98 ? 6.581 -16.886 -1.407 1.00 91.00 98 ILE A CA 1
ATOM 799 C C . ILE A 1 98 ? 7.141 -16.478 -0.037 1.00 91.00 98 ILE A C 1
ATOM 801 O O . ILE A 1 98 ? 7.688 -15.384 0.120 1.00 91.00 98 ILE A O 1
ATOM 805 N N . ARG A 1 99 ? 7.047 -17.367 0.960 1.00 91.62 99 ARG A N 1
ATOM 806 C CA . ARG A 1 99 ? 7.560 -17.131 2.320 1.00 91.62 99 ARG A CA 1
ATOM 807 C C . ARG A 1 99 ? 9.068 -16.877 2.344 1.00 91.62 99 ARG A C 1
ATOM 809 O O . ARG A 1 99 ? 9.518 -16.006 3.086 1.00 91.62 99 ARG A O 1
ATOM 816 N N . MET A 1 100 ? 9.836 -17.606 1.534 1.00 93.81 100 MET A N 1
ATOM 817 C CA . MET A 1 100 ? 11.292 -17.468 1.439 1.00 93.81 100 MET A CA 1
ATOM 818 C C . MET A 1 100 ? 11.660 -16.119 0.816 1.00 93.81 100 MET A C 1
ATOM 820 O O . MET A 1 100 ? 12.465 -15.374 1.380 1.00 93.81 100 MET A O 1
ATOM 824 N N . VAL A 1 101 ? 10.995 -15.757 -0.286 1.00 92.62 101 VAL A N 1
ATOM 825 C CA . VAL A 1 101 ? 11.176 -14.467 -0.970 1.00 92.62 101 VAL A CA 1
ATOM 826 C C . VAL A 1 101 ? 10.812 -13.304 -0.044 1.00 92.62 101 VAL A C 1
ATOM 828 O O . VAL A 1 101 ? 11.559 -12.324 0.056 1.00 92.62 101 VAL A O 1
ATOM 831 N N . LEU A 1 102 ? 9.703 -13.416 0.692 1.00 91.19 102 LEU A N 1
ATOM 832 C CA . LEU A 1 102 ? 9.264 -12.407 1.655 1.00 91.19 102 LEU A CA 1
ATOM 833 C C . LEU A 1 102 ? 10.283 -12.230 2.787 1.00 91.19 102 LEU A C 1
ATOM 835 O O . LEU A 1 102 ? 10.698 -11.111 3.094 1.00 91.19 102 LEU A O 1
ATOM 839 N N . TRP A 1 103 ? 10.736 -13.332 3.379 1.00 93.38 103 TRP A N 1
ATOM 840 C CA . TRP A 1 103 ? 11.677 -13.302 4.493 1.00 93.38 103 TRP A CA 1
ATOM 841 C C . TRP A 1 103 ? 13.057 -12.783 4.077 1.00 93.38 103 TRP A C 1
ATOM 843 O O . TRP A 1 103 ? 13.677 -11.999 4.801 1.00 93.38 103 TRP A O 1
ATOM 853 N N . ARG A 1 104 ? 13.510 -13.138 2.870 1.00 91.62 104 ARG A N 1
ATOM 854 C CA . ARG A 1 104 ? 14.716 -12.572 2.259 1.00 91.62 104 ARG A CA 1
ATOM 855 C C . ARG A 1 104 ? 14.555 -11.068 2.038 1.00 91.62 104 ARG A C 1
ATOM 857 O O . ARG A 1 104 ? 15.422 -10.305 2.447 1.00 91.62 104 ARG A O 1
ATOM 864 N N . THR A 1 105 ? 13.410 -10.625 1.515 1.00 90.25 105 THR A N 1
ATOM 865 C CA . THR A 1 105 ? 13.102 -9.196 1.320 1.00 90.25 105 THR A CA 1
ATOM 866 C C . THR A 1 105 ? 13.138 -8.411 2.636 1.00 90.25 105 THR A C 1
ATOM 868 O O . THR A 1 105 ? 13.669 -7.301 2.671 1.00 90.25 105 THR A O 1
ATOM 871 N N . LEU A 1 106 ? 12.632 -8.993 3.727 1.00 91.00 106 LEU A N 1
ATOM 872 C CA . LEU A 1 106 ? 12.650 -8.377 5.058 1.00 91.00 106 LEU A CA 1
ATOM 873 C C . LEU A 1 106 ? 14.054 -8.310 5.675 1.00 91.00 106 LEU A C 1
ATOM 875 O O . LEU A 1 106 ? 14.339 -7.371 6.419 1.00 91.00 106 LEU A O 1
ATOM 879 N N . ARG A 1 107 ? 14.933 -9.277 5.377 1.00 91.25 107 ARG A N 1
ATOM 880 C CA . ARG A 1 107 ? 16.319 -9.311 5.880 1.00 91.25 107 ARG A CA 1
ATOM 881 C C . ARG A 1 107 ? 17.311 -8.515 5.038 1.00 91.25 107 ARG A C 1
ATOM 883 O O . ARG A 1 107 ? 18.303 -8.037 5.580 1.00 91.25 107 ARG A O 1
ATOM 890 N N . SER A 1 108 ? 17.059 -8.336 3.745 1.00 82.88 108 SER A N 1
ATOM 891 C CA . SER A 1 108 ? 17.932 -7.602 2.818 1.00 82.88 108 SER A CA 1
ATOM 892 C C . SER A 1 108 ? 17.836 -6.076 2.980 1.00 82.88 108 SER A C 1
ATOM 894 O O . SER A 1 108 ? 17.779 -5.348 1.994 1.00 82.88 108 SER A O 1
ATOM 896 N N . GLN A 1 109 ? 17.815 -5.565 4.215 1.00 68.88 109 GLN A N 1
ATOM 897 C CA . GLN A 1 109 ? 17.659 -4.131 4.486 1.00 68.88 109 GLN A CA 1
ATOM 898 C C . GLN A 1 109 ? 18.891 -3.279 4.181 1.00 68.88 109 GLN A C 1
ATOM 900 O O . GLN A 1 109 ? 18.807 -2.064 4.331 1.00 68.88 109 GLN A O 1
ATOM 905 N N . ALA A 1 110 ? 20.009 -3.856 3.734 1.00 72.56 110 ALA A N 1
ATOM 906 C CA . ALA A 1 110 ? 21.113 -3.040 3.252 1.00 72.56 110 ALA A CA 1
ATOM 907 C C . ALA A 1 110 ? 20.641 -2.285 1.995 1.00 72.56 110 ALA A C 1
ATOM 909 O O . ALA A 1 110 ? 20.336 -2.934 0.987 1.00 72.56 110 ALA A O 1
ATOM 910 N N . PRO A 1 111 ? 20.536 -0.941 2.030 1.00 69.50 111 PRO A N 1
ATOM 911 C CA . PRO A 1 111 ? 20.314 -0.177 0.815 1.00 69.50 111 PRO A CA 1
ATOM 912 C C . PRO A 1 111 ? 21.429 -0.560 -0.163 1.00 69.50 111 PRO A C 1
ATOM 914 O O . PRO A 1 111 ? 22.583 -0.659 0.271 1.00 69.50 111 PRO A O 1
ATOM 917 N N . PRO A 1 112 ? 21.137 -0.796 -1.455 1.00 66.44 112 PRO A N 1
ATOM 918 C CA . PRO A 1 112 ? 22.217 -0.846 -2.425 1.00 66.44 112 PRO A CA 1
ATOM 919 C C . PRO A 1 112 ? 23.022 0.454 -2.261 1.00 66.44 112 PRO A C 1
ATOM 921 O O . PRO A 1 112 ? 22.404 1.517 -2.115 1.00 66.44 112 PRO A O 1
ATOM 924 N N . PRO A 1 113 ? 24.364 0.390 -2.198 1.00 70.00 113 PRO A N 1
ATOM 925 C CA . PRO A 1 113 ? 25.168 1.596 -2.087 1.00 70.00 113 PRO A CA 1
ATOM 926 C C . PRO A 1 113 ? 24.751 2.549 -3.215 1.00 70.00 113 PRO A C 1
ATOM 928 O O . PRO A 1 113 ? 24.523 2.081 -4.337 1.00 70.00 113 PRO A O 1
ATOM 931 N N . PRO A 1 114 ? 24.571 3.851 -2.930 1.00 74.56 114 PRO A N 1
ATOM 932 C CA . PRO A 1 114 ? 24.134 4.812 -3.932 1.00 74.56 114 PRO A CA 1
ATOM 933 C C . PRO A 1 114 ? 25.041 4.702 -5.161 1.00 74.56 114 PRO A C 1
ATOM 935 O O . PRO A 1 114 ? 26.264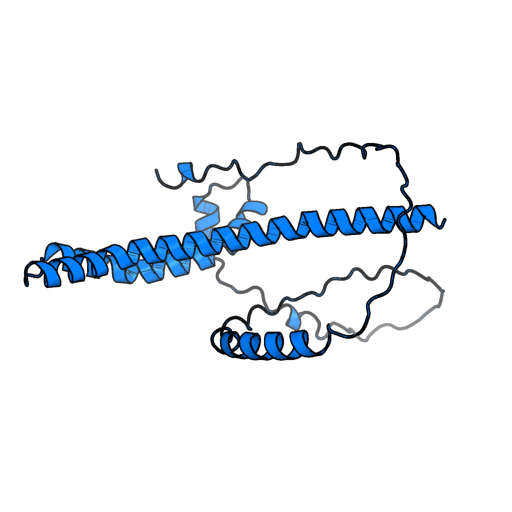 4.772 -5.042 1.00 74.56 114 PRO A O 1
ATOM 938 N N . SER A 1 115 ? 24.448 4.512 -6.341 1.00 75.25 115 SER A N 1
ATOM 939 C CA . SER A 1 115 ? 25.167 4.337 -7.615 1.00 75.25 115 SER A CA 1
ATOM 940 C C . SER A 1 115 ? 26.124 5.495 -7.919 1.00 75.25 115 SER A C 1
ATOM 942 O O . SER A 1 115 ? 27.139 5.292 -8.582 1.00 75.25 115 SER A O 1
ATOM 944 N N . TRP A 1 116 ? 25.877 6.675 -7.341 1.00 68.62 116 TRP A N 1
ATOM 945 C CA . TRP A 1 116 ? 26.768 7.838 -7.365 1.00 68.62 116 TRP A CA 1
ATOM 946 C C . TRP A 1 116 ? 28.178 7.567 -6.808 1.00 68.62 116 TRP A C 1
ATOM 948 O O . TRP A 1 116 ? 29.120 8.255 -7.192 1.00 68.62 116 TRP A O 1
ATOM 958 N N . GLN A 1 117 ? 28.370 6.553 -5.954 1.00 61.06 117 GLN A N 1
ATOM 959 C CA . GLN A 1 117 ? 29.703 6.156 -5.473 1.00 61.06 117 GLN A CA 1
ATOM 960 C C . GLN A 1 117 ? 30.502 5.311 -6.477 1.00 61.06 117 GLN A C 1
ATOM 962 O O . GLN A 1 117 ? 31.688 5.077 -6.251 1.00 61.06 117 GLN A O 1
ATOM 967 N N . ARG A 1 118 ? 29.909 4.863 -7.594 1.00 58.53 118 ARG A N 1
ATOM 968 C CA . ARG A 1 118 ? 30.593 3.966 -8.543 1.00 58.53 118 ARG A CA 1
ATOM 969 C C . ARG A 1 118 ? 31.486 4.681 -9.565 1.00 58.53 118 ARG A C 1
ATOM 971 O O . ARG A 1 118 ? 32.316 4.025 -10.182 1.00 58.53 118 ARG A O 1
ATOM 978 N N . ASN A 1 119 ? 31.378 6.003 -9.703 1.00 59.94 119 ASN A N 1
ATOM 979 C CA . ASN A 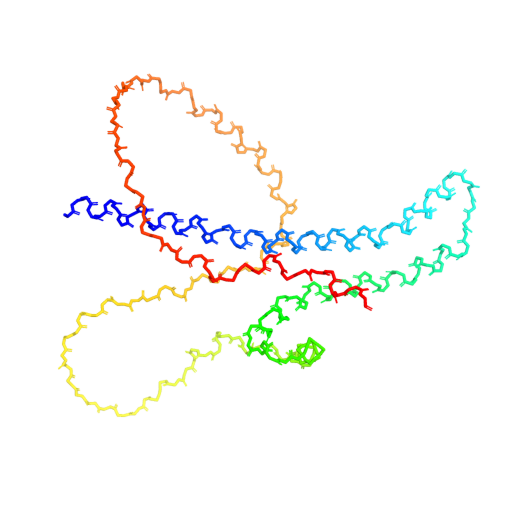1 119 ? 32.116 6.760 -10.727 1.00 59.94 119 ASN A CA 1
ATOM 980 C C . ASN A 1 119 ? 33.372 7.489 -10.212 1.00 59.94 119 ASN A C 1
ATOM 982 O O . ASN A 1 119 ? 33.980 8.267 -10.945 1.00 59.94 119 ASN A O 1
ATOM 986 N N . GLY A 1 120 ? 33.804 7.232 -8.975 1.00 60.22 120 GLY A N 1
ATOM 987 C CA . GLY A 1 120 ? 35.023 7.815 -8.415 1.00 60.22 120 GLY A CA 1
ATOM 988 C C . GLY A 1 120 ? 36.203 6.843 -8.425 1.00 60.22 120 GLY A C 1
ATOM 989 O O . GLY A 1 120 ? 36.236 5.904 -7.638 1.00 60.22 120 GLY A O 1
ATOM 990 N N . SER A 1 121 ? 37.220 7.127 -9.241 1.00 59.34 121 SER A N 1
ATOM 991 C CA . SER A 1 121 ? 38.614 6.661 -9.088 1.00 59.34 121 SER A CA 1
ATOM 992 C C . SER A 1 121 ? 38.921 5.161 -9.252 1.00 59.34 121 SER A C 1
ATOM 994 O O . SER A 1 121 ? 39.453 4.518 -8.356 1.00 59.34 121 SER A O 1
ATOM 996 N N . ALA A 1 122 ? 38.742 4.640 -10.466 1.00 55.91 122 ALA A N 1
ATOM 997 C CA . ALA A 1 122 ? 39.662 3.632 -11.008 1.00 55.91 122 ALA A CA 1
ATOM 998 C C . ALA A 1 122 ? 40.325 4.141 -12.298 1.00 55.91 122 ALA A C 1
ATOM 1000 O O . ALA A 1 122 ? 40.550 3.394 -13.242 1.00 55.91 122 ALA A O 1
ATOM 1001 N N . THR A 1 123 ? 40.673 5.432 -12.353 1.00 60.84 123 THR A N 1
ATOM 1002 C CA . THR A 1 123 ? 41.755 5.877 -13.237 1.00 60.84 123 THR A CA 1
ATOM 1003 C C . THR A 1 123 ? 43.060 5.459 -12.576 1.00 60.84 123 THR A C 1
ATOM 1005 O O . THR A 1 123 ? 43.737 6.264 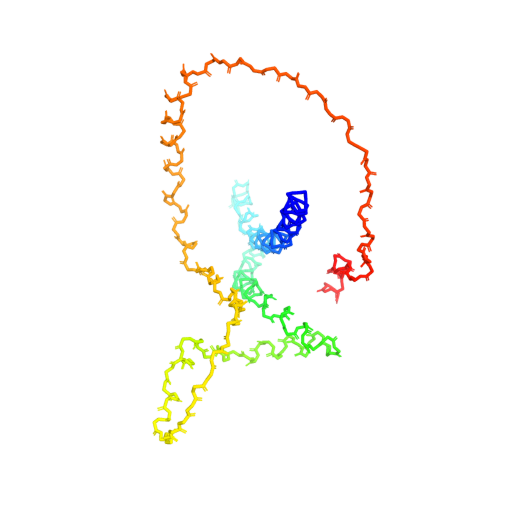-11.931 1.00 60.84 123 THR A O 1
ATOM 1008 N N . SER A 1 124 ? 43.373 4.171 -12.701 1.00 51.41 124 SER A N 1
ATOM 1009 C CA . SER A 1 124 ? 44.742 3.686 -12.627 1.00 51.41 124 SER A CA 1
ATOM 1010 C C . SER A 1 124 ? 45.489 4.363 -13.773 1.00 51.41 124 SER A C 1
ATOM 1012 O O . SER A 1 124 ? 45.488 3.903 -14.910 1.00 51.41 124 SER A O 1
ATOM 1014 N N . ARG A 1 125 ? 46.028 5.551 -13.481 1.00 53.84 125 ARG A N 1
ATOM 1015 C CA . ARG A 1 125 ? 47.241 6.050 -14.118 1.00 53.84 125 ARG A CA 1
ATOM 1016 C C . ARG A 1 125 ? 48.281 4.975 -13.858 1.00 53.84 125 ARG A C 1
ATOM 1018 O O . ARG A 1 125 ? 48.698 4.858 -12.719 1.00 53.84 125 ARG A O 1
ATOM 1025 N N . ASP A 1 126 ? 48.535 4.138 -14.849 1.00 65.00 126 ASP A N 1
ATOM 1026 C CA . ASP A 1 126 ? 49.856 3.674 -15.269 1.00 65.00 126 ASP A CA 1
ATOM 1027 C C . ASP A 1 126 ? 49.666 2.789 -16.519 1.00 65.00 126 ASP A C 1
ATOM 1029 O O . ASP A 1 126 ? 48.658 2.099 -16.641 1.00 65.00 126 ASP A O 1
ATOM 1033 N N . ASP A 1 127 ? 50.618 2.894 -17.450 1.00 54.72 127 ASP A N 1
ATOM 1034 C CA . ASP A 1 127 ? 50.688 2.352 -18.825 1.00 54.72 127 ASP A CA 1
ATOM 1035 C C . ASP A 1 127 ? 49.915 3.127 -19.916 1.00 54.72 127 ASP A C 1
ATOM 1037 O O . ASP A 1 127 ? 48.712 2.995 -20.103 1.00 54.72 127 ASP A O 1
ATOM 1041 N N . VAL A 1 128 ? 50.500 4.130 -20.589 1.00 58.16 128 VAL A N 1
ATOM 1042 C CA . VAL A 1 128 ? 51.648 4.132 -21.533 1.00 58.16 128 VAL A CA 1
ATOM 1043 C C . VAL A 1 128 ? 51.327 3.444 -22.868 1.00 58.16 128 VAL A C 1
ATOM 1045 O O . VAL A 1 128 ? 51.488 2.246 -23.037 1.00 58.16 128 VAL A O 1
ATOM 1048 N N . GLY A 1 129 ? 51.020 4.277 -23.869 1.00 57.25 129 GLY A N 1
ATOM 1049 C CA . GLY A 1 129 ? 51.516 4.076 -25.230 1.00 57.25 129 GLY A CA 1
ATOM 1050 C C . GLY A 1 129 ? 50.629 3.313 -26.221 1.00 57.25 129 GLY A C 1
ATOM 1051 O O . GLY A 1 129 ? 50.498 2.102 -26.164 1.00 57.25 129 GLY A O 1
ATOM 1052 N N . ALA A 1 130 ? 50.231 4.059 -27.259 1.00 53.22 130 ALA A N 1
ATOM 1053 C CA . ALA A 1 130 ? 50.189 3.668 -28.675 1.00 53.22 130 ALA A CA 1
ATOM 1054 C C . ALA A 1 130 ? 48.811 3.547 -29.358 1.00 53.22 130 ALA A C 1
ATOM 1056 O O . ALA 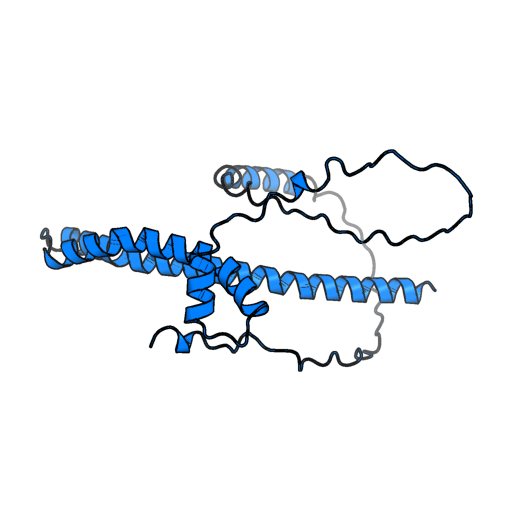A 1 130 ? 48.015 2.662 -29.081 1.00 53.22 130 ALA A O 1
ATOM 1057 N N . ARG A 1 131 ? 48.690 4.381 -30.408 1.00 50.09 131 ARG A N 1
ATOM 1058 C CA . ARG A 1 131 ? 47.953 4.194 -31.677 1.00 50.09 131 ARG A CA 1
ATOM 1059 C C . ARG A 1 131 ? 46.423 4.174 -31.578 1.00 50.09 131 ARG A C 1
ATOM 1061 O O . ARG A 1 131 ? 45.814 3.205 -31.171 1.00 50.09 131 ARG A O 1
ATOM 1068 N N . SER A 1 132 ? 45.749 5.268 -31.933 1.00 64.88 132 SER A N 1
ATOM 1069 C CA . SER A 1 132 ? 45.453 5.662 -33.326 1.00 64.88 132 SER A CA 1
ATOM 1070 C C . SER A 1 132 ? 44.853 4.524 -34.161 1.00 64.88 132 SER A C 1
ATOM 1072 O O . SER A 1 132 ? 45.588 3.794 -34.820 1.00 64.88 132 SER A O 1
ATOM 1074 N N . SER A 1 133 ? 43.520 4.428 -34.176 1.00 53.91 133 SER A N 1
ATOM 1075 C CA . SER A 1 133 ? 42.761 4.431 -35.432 1.00 53.91 133 SER A CA 1
ATOM 1076 C C . SER A 1 133 ? 41.273 4.704 -35.189 1.00 53.91 133 SER A C 1
ATOM 1078 O O . SER A 1 133 ? 40.648 4.134 -34.302 1.00 53.91 133 SER A O 1
ATOM 1080 N N . ASN A 1 134 ? 40.773 5.627 -36.004 1.00 55.62 134 ASN A N 1
ATOM 1081 C CA . ASN A 1 134 ? 39.394 5.968 -36.330 1.00 55.62 134 ASN A CA 1
ATOM 1082 C C . ASN A 1 134 ? 38.388 4.803 -36.214 1.00 55.62 134 ASN A C 1
ATOM 1084 O O . ASN A 1 134 ? 38.494 3.819 -36.943 1.00 55.62 134 ASN A O 1
ATOM 1088 N N . GLY A 1 135 ? 37.357 4.977 -35.386 1.00 40.50 135 GLY A N 1
ATOM 1089 C CA . GLY A 1 135 ? 36.198 4.090 -35.306 1.00 40.50 135 GLY A CA 1
ATOM 1090 C C . GLY A 1 135 ? 34.959 4.892 -34.928 1.00 40.50 135 GLY A C 1
ATOM 1091 O O . GLY A 1 135 ? 34.693 5.127 -33.755 1.00 40.50 135 GLY A O 1
ATOM 1092 N N . ASN A 1 136 ? 34.243 5.362 -35.945 1.00 53.66 136 ASN A N 1
ATOM 1093 C CA . ASN A 1 136 ? 32.969 6.061 -35.842 1.00 53.66 136 ASN A CA 1
ATOM 1094 C C . ASN A 1 136 ? 31.895 5.044 -35.401 1.00 53.66 136 ASN A C 1
ATOM 1096 O O . ASN A 1 136 ? 31.339 4.339 -36.239 1.00 53.66 136 ASN A O 1
ATOM 1100 N N . GLY A 1 137 ? 31.683 4.906 -34.091 1.00 41.47 137 GLY A N 1
ATOM 1101 C CA . GLY A 1 137 ? 30.715 3.989 -33.482 1.00 41.47 137 GLY A CA 1
ATOM 1102 C C . GLY A 1 137 ? 29.751 4.758 -32.591 1.00 41.47 137 GLY A C 1
ATOM 1103 O O . GLY A 1 137 ? 30.007 4.970 -31.410 1.00 41.47 137 GLY A O 1
ATOM 1104 N N . SER A 1 138 ? 28.672 5.240 -33.194 1.00 47.56 138 SER A N 1
ATOM 1105 C CA . SER A 1 138 ? 27.553 5.899 -32.534 1.00 47.56 138 SER A CA 1
ATOM 1106 C C . SER A 1 138 ? 26.620 4.856 -31.920 1.00 47.56 138 SER A C 1
ATOM 1108 O O . SER A 1 138 ? 25.685 4.441 -32.589 1.00 47.56 138 SER A O 1
ATOM 1110 N N . ASP A 1 139 ? 26.860 4.468 -30.670 1.00 45.75 139 ASP A N 1
ATOM 1111 C CA . ASP A 1 139 ? 25.892 3.743 -29.834 1.00 45.75 139 ASP A CA 1
ATOM 1112 C C . ASP A 1 139 ? 26.009 4.251 -28.389 1.00 45.75 139 ASP A C 1
ATOM 1114 O O . ASP A 1 139 ? 26.618 3.625 -27.524 1.00 45.75 139 ASP A O 1
ATOM 1118 N N . ASN A 1 140 ? 25.443 5.433 -28.130 1.00 43.31 140 ASN A N 1
ATOM 1119 C CA . ASN A 1 140 ? 25.129 5.867 -26.771 1.00 43.31 140 ASN A CA 1
ATOM 1120 C C . ASN A 1 140 ? 23.693 5.429 -26.478 1.00 43.31 140 ASN A C 1
ATOM 1122 O O . ASN A 1 140 ? 22.739 6.060 -26.937 1.00 43.31 140 ASN A O 1
ATOM 1126 N N . TYR A 1 141 ? 23.557 4.330 -25.738 1.00 40.59 141 TYR A N 1
ATOM 1127 C CA . TYR A 1 141 ? 22.305 3.985 -25.085 1.00 40.59 141 TYR A CA 1
ATOM 1128 C C . TYR A 1 141 ? 22.032 5.001 -23.975 1.00 40.59 141 TYR A C 1
ATOM 1130 O O . TYR A 1 141 ? 22.862 5.264 -23.108 1.00 40.59 141 TYR A O 1
ATOM 1138 N N . ASP A 1 142 ? 20.849 5.587 -24.080 1.00 40.75 142 ASP A N 1
ATOM 1139 C CA . ASP A 1 142 ? 20.189 6.471 -23.136 1.00 40.75 142 ASP A CA 1
ATOM 1140 C C . ASP A 1 142 ? 19.833 5.681 -21.864 1.00 40.75 142 ASP A C 1
ATOM 1142 O O . ASP A 1 142 ? 18.835 4.963 -21.816 1.00 40.75 142 ASP A O 1
ATOM 1146 N N . GLU A 1 143 ? 20.691 5.760 -20.846 1.00 48.03 143 GLU A N 1
ATOM 1147 C CA . GLU A 1 143 ? 20.423 5.248 -19.500 1.00 48.03 143 GLU A CA 1
ATOM 1148 C C . GLU A 1 143 ? 20.592 6.384 -18.482 1.00 48.03 143 GLU A C 1
ATOM 1150 O O . GLU A 1 143 ? 21.492 6.378 -17.647 1.00 48.03 143 GLU A O 1
ATOM 1155 N N . SER A 1 144 ? 19.731 7.404 -18.564 1.00 44.22 144 SER A N 1
ATOM 1156 C CA . SER A 1 144 ? 19.455 8.285 -17.423 1.00 44.22 144 SER A CA 1
ATOM 1157 C C . SER A 1 144 ? 18.120 9.020 -17.583 1.00 44.22 144 SER A C 1
ATOM 1159 O O . SER A 1 144 ? 18.058 10.167 -18.021 1.00 44.22 144 SER A O 1
ATOM 1161 N N . MET A 1 145 ? 17.036 8.388 -17.140 1.00 41.72 145 MET A N 1
ATOM 1162 C CA . MET A 1 145 ? 15.950 9.134 -16.505 1.00 41.72 145 MET A CA 1
ATOM 1163 C C . MET A 1 145 ? 15.737 8.566 -15.107 1.00 41.72 145 MET A C 1
ATOM 1165 O O . MET A 1 145 ? 14.834 7.770 -14.855 1.00 41.72 145 MET A O 1
ATOM 1169 N N . ASP A 1 146 ? 16.603 9.012 -14.197 1.00 40.03 146 ASP A N 1
ATOM 1170 C CA . ASP A 1 146 ? 16.256 9.146 -12.790 1.00 40.03 146 ASP A CA 1
ATOM 1171 C C . ASP A 1 146 ? 15.066 10.108 -12.710 1.00 40.03 146 ASP A C 1
ATOM 1173 O O . ASP A 1 146 ? 15.201 11.331 -12.767 1.00 40.03 146 ASP A O 1
ATOM 1177 N N . VAL A 1 147 ? 13.863 9.543 -12.635 1.00 45.03 147 VAL A N 1
ATOM 1178 C CA . VAL A 1 147 ? 12.712 10.282 -12.132 1.00 45.03 147 VAL A CA 1
ATOM 1179 C C . VAL A 1 147 ? 12.932 10.414 -10.634 1.00 45.03 147 VAL A C 1
ATOM 1181 O O . VAL A 1 147 ? 12.810 9.451 -9.877 1.00 45.03 147 VAL A O 1
ATOM 1184 N N . ASP A 1 148 ? 13.306 11.621 -10.240 1.00 38.50 148 ASP A N 1
ATOM 1185 C CA . ASP A 1 148 ? 13.516 12.053 -8.871 1.00 38.50 148 ASP A CA 1
ATOM 1186 C C . ASP A 1 148 ? 12.190 11.968 -8.086 1.00 38.50 148 ASP A C 1
ATOM 1188 O O . ASP A 1 148 ? 11.383 12.900 -8.031 1.00 38.50 148 ASP A O 1
ATOM 1192 N N . VAL A 1 149 ? 11.917 10.801 -7.492 1.00 48.53 149 VAL A N 1
ATOM 1193 C CA . VAL A 1 149 ? 10.789 10.570 -6.569 1.00 48.53 149 VAL A CA 1
ATOM 1194 C C . VAL A 1 149 ? 11.159 11.101 -5.174 1.00 48.53 149 VAL A C 1
ATOM 1196 O O . VAL A 1 149 ? 11.102 10.391 -4.172 1.00 48.53 149 VAL A O 1
ATOM 1199 N N . GLN A 1 150 ? 11.569 12.369 -5.101 1.00 35.72 150 GLN A N 1
ATOM 1200 C CA . GLN A 1 150 ? 11.594 13.156 -3.860 1.00 35.72 150 GLN A CA 1
ATOM 1201 C C . GLN A 1 150 ? 10.751 14.443 -3.939 1.00 35.72 150 GLN A C 1
ATOM 1203 O O . GLN A 1 150 ? 10.628 15.150 -2.943 1.00 35.72 150 GLN A O 1
ATOM 1208 N N . SER A 1 151 ? 10.069 14.715 -5.059 1.00 41.94 151 SER A N 1
ATOM 1209 C CA . SER A 1 151 ? 9.245 15.929 -5.228 1.00 41.94 151 SER A CA 1
ATOM 1210 C C . SER A 1 151 ? 7.759 15.788 -4.823 1.00 41.94 151 SER A C 1
ATOM 1212 O O . SER A 1 151 ? 7.040 16.777 -4.694 1.00 41.94 151 SER A O 1
ATOM 1214 N N . THR A 1 152 ? 7.247 14.588 -4.528 1.00 45.41 152 THR A N 1
ATOM 1215 C CA . THR A 1 152 ? 5.802 14.399 -4.251 1.00 45.41 152 THR A CA 1
ATOM 1216 C C . THR A 1 152 ? 5.347 14.775 -2.831 1.00 45.41 152 THR A C 1
ATOM 1218 O O . THR A 1 152 ? 4.282 14.345 -2.400 1.00 45.41 152 THR A O 1
ATOM 1221 N N . VAL A 1 153 ? 6.113 15.592 -2.098 1.00 44.66 153 VAL A N 1
ATOM 1222 C CA . VAL A 1 153 ? 5.677 16.209 -0.822 1.00 44.66 153 VAL A CA 1
ATOM 1223 C C . VAL A 1 153 ? 5.272 17.689 -0.995 1.00 44.66 153 VAL A C 1
ATOM 1225 O O . VAL A 1 153 ? 4.872 18.334 -0.030 1.00 44.66 153 VAL A O 1
ATOM 1228 N N . SER A 1 154 ? 5.249 18.226 -2.223 1.00 42.31 154 SER A N 1
ATOM 1229 C CA . SER A 1 154 ? 4.862 19.632 -2.477 1.00 42.31 154 SER A CA 1
ATOM 1230 C C . SER A 1 154 ? 3.477 19.845 -3.115 1.00 42.31 154 SER A C 1
ATOM 1232 O O . SER A 1 154 ? 3.028 20.983 -3.229 1.00 42.31 154 SER A O 1
ATOM 1234 N N . THR A 1 155 ? 2.728 18.794 -3.461 1.00 47.25 155 THR A N 1
ATOM 1235 C CA . THR A 1 155 ? 1.509 18.907 -4.296 1.00 47.25 155 THR A CA 1
ATOM 1236 C C . THR A 1 155 ? 0.259 19.484 -3.619 1.00 47.25 155 THR A C 1
ATOM 1238 O O . THR A 1 155 ? -0.775 19.597 -4.269 1.00 47.25 155 THR A O 1
ATOM 1241 N N . ASN A 1 156 ? 0.328 19.938 -2.364 1.00 43.91 156 ASN A N 1
ATOM 1242 C CA . ASN A 1 156 ? -0.765 20.735 -1.787 1.00 43.91 156 ASN A CA 1
ATOM 1243 C C . ASN A 1 156 ? -0.653 22.238 -2.097 1.00 43.91 156 ASN A C 1
ATOM 1245 O O . ASN A 1 156 ? -1.582 22.974 -1.777 1.00 43.91 156 ASN A O 1
ATOM 1249 N N . ARG A 1 157 ? 0.441 22.708 -2.721 1.00 43.25 157 ARG A N 1
ATOM 1250 C CA . ARG A 1 157 ? 0.601 24.128 -3.090 1.00 43.25 157 ARG A CA 1
ATOM 1251 C C . ARG A 1 157 ? 0.298 24.438 -4.563 1.00 43.25 157 ARG A C 1
ATOM 1253 O O . ARG A 1 157 ? 0.031 25.589 -4.882 1.00 43.25 157 ARG A O 1
ATOM 1260 N N . ASP A 1 158 ? 0.239 23.422 -5.424 1.00 44.00 158 ASP A N 1
ATOM 1261 C CA . ASP A 1 158 ? 0.081 23.604 -6.879 1.00 44.00 158 ASP A CA 1
ATOM 1262 C C . ASP A 1 158 ? -1.386 23.606 -7.356 1.00 44.00 158 ASP A C 1
ATOM 1264 O O . ASP A 1 158 ? -1.679 24.010 -8.480 1.00 44.00 158 ASP A O 1
ATOM 1268 N N . ILE A 1 159 ? -2.342 23.226 -6.499 1.00 50.12 159 ILE A N 1
ATOM 1269 C CA . ILE A 1 159 ? -3.776 23.212 -6.853 1.00 50.12 159 ILE A CA 1
ATOM 1270 C C . ILE A 1 159 ? -4.367 24.640 -6.923 1.00 50.12 159 ILE A C 1
ATOM 1272 O O . ILE A 1 159 ? -5.361 24.856 -7.614 1.00 50.12 159 ILE A O 1
ATOM 1276 N N . GLU A 1 160 ? -3.735 25.648 -6.306 1.00 52.19 160 GLU A N 1
ATOM 1277 C CA . GLU A 1 160 ? -4.159 27.054 -6.447 1.00 52.19 160 GLU A CA 1
ATOM 1278 C C . GLU A 1 160 ? -3.634 27.741 -7.728 1.00 52.19 160 GLU A C 1
ATOM 1280 O O . GLU A 1 160 ? -4.255 28.699 -8.194 1.00 52.19 160 GLU A O 1
ATOM 1285 N N . GLU A 1 161 ? -2.556 27.259 -8.367 1.00 51.19 161 GLU A N 1
ATOM 1286 C CA . GLU A 1 161 ? -2.017 27.899 -9.584 1.00 51.19 161 GLU A CA 1
ATOM 1287 C C . GLU A 1 161 ? -2.720 27.468 -10.884 1.00 51.19 161 GLU A C 1
ATOM 1289 O O . GLU A 1 161 ? -2.829 28.274 -11.817 1.00 51.19 161 GLU A O 1
ATOM 1294 N N . GLU A 1 162 ? -3.302 26.264 -10.951 1.00 50.62 162 GLU A N 1
ATOM 1295 C CA . GLU A 1 162 ? -4.068 25.833 -12.135 1.00 50.62 162 GLU A CA 1
ATOM 1296 C C . GLU A 1 162 ? -5.334 26.677 -12.386 1.00 50.62 162 GLU A C 1
ATOM 1298 O O . GLU A 1 162 ? -5.804 26.770 -13.527 1.00 50.62 162 GLU A O 1
ATOM 1303 N N . GLY A 1 163 ? -5.862 27.349 -11.355 1.00 50.44 163 GLY A N 1
ATOM 1304 C CA . GLY A 1 163 ? -6.956 28.314 -11.498 1.00 50.44 163 GLY A CA 1
ATOM 1305 C C . GLY A 1 163 ? -6.555 29.569 -12.284 1.00 50.44 163 GLY A C 1
ATOM 1306 O O . GLY A 1 163 ? -7.356 30.095 -13.055 1.00 50.44 163 GLY A O 1
ATOM 1307 N N . ARG A 1 164 ? -5.294 30.011 -12.172 1.00 51.75 164 ARG A N 1
ATOM 1308 C CA . ARG A 1 164 ? -4.776 31.225 -12.834 1.00 51.75 164 ARG A CA 1
ATOM 1309 C C . ARG A 1 164 ? -4.361 31.006 -14.292 1.00 51.75 164 ARG A C 1
ATOM 1311 O O . ARG A 1 164 ? -4.426 31.933 -15.097 1.00 51.75 164 ARG A O 1
ATOM 1318 N N . ILE A 1 165 ? -3.949 29.794 -14.662 1.00 52.66 165 ILE A N 1
ATOM 1319 C CA . ILE A 1 165 ? -3.458 29.490 -16.021 1.00 52.66 165 ILE A CA 1
ATOM 1320 C C . ILE A 1 165 ? -4.623 29.302 -17.016 1.00 52.66 165 ILE A C 1
ATOM 1322 O O . ILE A 1 165 ? -4.510 29.633 -18.204 1.00 52.66 165 ILE A O 1
ATOM 1326 N N . LYS A 1 166 ? -5.792 28.856 -16.539 1.00 55.94 166 LYS A N 1
ATOM 1327 C CA . LYS A 1 166 ? -7.010 28.762 -17.367 1.00 55.94 166 LYS A CA 1
ATOM 1328 C C . LYS A 1 166 ? -7.575 30.137 -17.750 1.00 55.94 166 LYS A C 1
ATOM 1330 O O . LYS A 1 166 ? -8.146 30.273 -18.828 1.00 55.94 166 LYS A O 1
ATOM 1335 N N . GLU A 1 167 ? -7.341 31.169 -16.941 1.00 55.09 167 GLU A N 1
ATOM 1336 C CA . GLU A 1 167 ? -7.761 32.543 -17.250 1.00 55.09 167 GLU A CA 1
ATOM 1337 C C . GLU A 1 167 ? -6.881 33.192 -18.341 1.00 55.09 167 GLU A C 1
ATOM 1339 O O . GLU A 1 167 ? -7.383 33.892 -19.220 1.00 55.09 167 GLU A O 1
ATOM 1344 N N . TRP A 1 168 ? -5.581 32.874 -18.377 1.00 53.03 168 TRP A N 1
ATOM 1345 C CA . TRP A 1 168 ? -4.644 33.395 -19.386 1.00 53.03 168 TRP A CA 1
ATOM 1346 C C . TRP A 1 168 ? -4.800 32.745 -20.774 1.00 53.03 168 TRP A C 1
ATOM 1348 O O . TRP A 1 168 ? -4.635 33.405 -21.802 1.00 53.03 168 TRP A O 1
ATOM 1358 N N . SER A 1 169 ? -5.172 31.462 -20.833 1.00 55.44 169 SER A N 1
ATOM 1359 C CA . SER A 1 169 ? -5.364 30.737 -22.103 1.00 55.44 169 SER A CA 1
ATOM 1360 C C . SER A 1 169 ? -6.665 31.106 -22.835 1.00 55.44 169 SER A C 1
ATOM 1362 O O . SER A 1 169 ? -6.724 31.023 -24.064 1.00 55.44 169 SER A O 1
ATOM 1364 N N . ALA A 1 170 ? -7.679 31.606 -22.120 1.00 56.50 170 ALA A N 1
ATOM 1365 C CA . ALA A 1 170 ? -8.914 32.115 -22.721 1.00 56.50 170 ALA A CA 1
ATOM 1366 C C . ALA A 1 170 ? -8.723 33.456 -23.464 1.00 56.50 170 ALA A C 1
ATOM 1368 O O . ALA A 1 170 ? -9.485 33.764 -24.383 1.00 56.50 170 ALA A O 1
ATOM 1369 N N . PHE A 1 171 ? -7.692 34.238 -23.120 1.00 49.50 171 PHE A N 1
ATOM 1370 C CA . PHE A 1 171 ? -7.449 35.556 -23.718 1.00 49.50 171 PHE A CA 1
ATOM 1371 C C . PHE A 1 171 ? -6.765 35.485 -25.100 1.00 49.50 171 PHE A C 1
ATOM 1373 O O . PHE A 1 171 ? -6.985 36.356 -25.939 1.00 49.50 171 PHE A O 1
ATOM 1380 N N . HIS A 1 172 ? -6.001 34.423 -25.391 1.00 52.31 172 HIS A N 1
ATOM 1381 C CA . HIS A 1 172 ? -5.227 34.301 -26.638 1.00 52.31 172 HIS A CA 1
ATOM 1382 C C . HIS A 1 172 ? -5.901 33.502 -27.768 1.00 52.31 172 HIS A C 1
ATOM 1384 O O . HIS A 1 172 ? -5.417 33.527 -28.898 1.00 52.31 172 HIS A O 1
ATOM 1390 N N . ASN A 1 173 ? -7.037 32.842 -27.523 1.00 48.31 173 ASN A N 1
ATOM 1391 C CA . ASN A 1 173 ? -7.686 31.981 -28.524 1.00 48.31 173 ASN A CA 1
ATOM 1392 C C . ASN A 1 173 ? -8.773 32.689 -29.369 1.00 48.31 173 ASN A C 1
ATOM 1394 O O . ASN A 1 173 ? -9.644 32.038 -29.946 1.00 48.31 173 ASN A O 1
ATOM 1398 N N . LYS A 1 174 ? -8.768 34.032 -29.437 1.00 47.69 174 LYS A N 1
ATOM 1399 C CA . LYS A 1 174 ? -9.797 34.815 -30.159 1.00 47.69 174 LYS A CA 1
ATOM 1400 C C . LYS A 1 174 ? -9.339 35.433 -31.488 1.00 47.69 174 LYS A C 1
ATOM 1402 O O . LYS A 1 174 ? -10.122 36.134 -32.123 1.00 47.69 174 LYS A O 1
ATOM 1407 N N . SER A 1 175 ? -8.128 35.148 -31.965 1.00 51.69 175 SER A N 1
ATOM 1408 C CA . SER A 1 175 ? -7.635 35.654 -33.255 1.00 51.69 175 SER A CA 1
ATOM 1409 C C . SER A 1 175 ? -7.071 34.530 -34.125 1.00 51.69 175 SER A C 1
ATOM 1411 O O . SER A 1 175 ? -5.909 34.164 -33.986 1.00 51.69 175 SER A O 1
ATOM 1413 N N . GLY A 1 176 ? -7.877 33.988 -35.041 1.00 43.41 176 GLY A N 1
ATOM 1414 C CA . GLY A 1 176 ? -7.354 33.058 -36.049 1.00 43.41 176 GLY A CA 1
ATOM 1415 C C . GLY A 1 176 ? -8.382 32.131 -36.683 1.00 43.41 176 GLY A C 1
ATOM 1416 O O . GLY A 1 176 ? -8.222 30.919 -36.641 1.00 43.41 176 GLY A O 1
ATOM 1417 N N . LYS A 1 177 ? -9.451 32.683 -37.268 1.00 46.94 177 LYS A N 1
ATOM 1418 C CA . LYS A 1 177 ? -10.374 31.928 -38.128 1.00 46.94 177 LYS A CA 1
ATOM 1419 C C . LYS A 1 177 ? -9.855 31.962 -39.573 1.00 46.94 177 LYS A C 1
ATOM 1421 O O . LYS A 1 177 ? -9.916 33.002 -40.217 1.00 46.94 177 LYS A O 1
ATOM 1426 N N . GLY A 1 178 ? -9.398 30.819 -40.071 1.00 40.97 178 GLY A N 1
ATOM 1427 C CA . GLY A 1 178 ? -9.188 30.496 -41.488 1.00 40.97 178 GLY A CA 1
ATOM 1428 C C . GLY A 1 178 ? -8.919 28.992 -41.546 1.00 40.97 178 GLY A C 1
ATOM 1429 O O . GLY A 1 178 ? -7.997 28.526 -40.897 1.00 40.97 178 GLY A O 1
ATOM 1430 N N . GLY A 1 179 ? -9.788 28.140 -42.089 1.00 51.44 179 GLY A N 1
ATOM 1431 C CA . GLY A 1 179 ? -10.267 28.167 -43.467 1.00 51.44 179 GLY A CA 1
ATOM 1432 C C . GLY A 1 179 ? -9.303 27.316 -44.296 1.00 51.44 179 GLY A C 1
ATOM 1433 O O . GLY A 1 179 ? -8.362 27.862 -44.853 1.00 51.44 179 GLY A O 1
ATOM 1434 N N . GLY A 1 180 ? -9.482 25.991 -44.302 1.00 39.28 180 GLY A N 1
ATOM 1435 C CA . GLY A 1 180 ? -8.582 25.059 -44.986 1.00 39.28 180 GLY A CA 1
ATOM 1436 C C . GLY A 1 180 ? -9.213 23.680 -45.141 1.00 39.28 180 GLY A C 1
ATOM 1437 O O . GLY A 1 180 ? -9.621 23.065 -44.160 1.00 39.28 180 GLY A O 1
ATOM 1438 N N . GLU A 1 181 ? -9.362 23.273 -46.393 1.00 40.91 181 GLU A N 1
ATOM 1439 C CA . GLU A 1 181 ? -10.211 22.208 -46.912 1.00 40.91 181 GLU A CA 1
ATOM 1440 C C . GLU A 1 181 ? -9.759 20.775 -46.601 1.00 40.91 181 GLU A C 1
ATOM 1442 O O . GLU A 1 181 ? -8.595 20.475 -46.348 1.00 40.91 181 GLU A O 1
ATOM 1447 N N . LYS A 1 182 ? -10.751 19.883 -46.660 1.00 51.56 182 LYS A N 1
ATOM 1448 C CA . LYS A 1 182 ? -10.638 18.429 -46.576 1.00 51.56 182 LYS A CA 1
ATOM 1449 C C . LYS A 1 182 ? -10.094 17.867 -47.892 1.00 51.56 182 LYS A C 1
ATOM 1451 O O . LYS A 1 182 ? -10.651 18.165 -48.945 1.00 51.56 182 LYS A O 1
ATOM 1456 N N . SER A 1 183 ? -9.151 16.934 -47.824 1.00 45.44 183 SER A N 1
ATOM 1457 C CA . SER A 1 183 ? -9.003 15.899 -48.850 1.00 45.44 183 SER A CA 1
ATOM 1458 C C . SER A 1 183 ? -8.856 14.539 -48.177 1.00 45.44 183 SER A C 1
ATOM 1460 O O . SER A 1 183 ? -8.062 14.348 -47.258 1.00 45.44 183 SER A O 1
ATOM 1462 N N . GLY A 1 184 ? -9.740 13.628 -48.581 1.00 53.66 184 GLY A N 1
ATOM 1463 C CA . GLY A 1 184 ? -9.764 12.248 -48.133 1.00 53.66 184 GLY A CA 1
ATOM 1464 C C . GLY A 1 184 ? -8.687 11.441 -48.840 1.00 53.66 184 GLY A C 1
ATOM 1465 O O . GLY A 1 184 ? -8.465 11.602 -50.040 1.00 53.66 184 GLY A O 1
ATOM 1466 N N . PHE A 1 185 ? -8.054 10.560 -48.080 1.00 43.72 185 PHE A N 1
ATOM 1467 C CA . PHE A 1 185 ? -7.187 9.517 -48.591 1.00 43.72 185 PHE A CA 1
ATOM 1468 C C . PHE A 1 185 ? -7.586 8.236 -47.860 1.00 43.72 185 PHE A C 1
ATOM 1470 O O . PHE A 1 185 ? -7.529 8.170 -46.633 1.00 43.72 185 PHE A O 1
ATOM 1477 N N . ALA A 1 186 ? -8.152 7.302 -48.620 1.00 55.78 186 ALA A N 1
ATOM 1478 C CA . ALA A 1 186 ? -8.499 5.972 -48.158 1.00 55.78 186 ALA A CA 1
ATOM 1479 C C . ALA A 1 186 ? -7.237 5.125 -48.300 1.00 55.78 186 ALA A C 1
ATOM 1481 O O . ALA A 1 186 ? -6.866 4.797 -49.423 1.00 55.78 186 ALA A O 1
ATOM 1482 N N . ASP A 1 187 ? -6.584 4.836 -47.176 1.00 43.88 187 ASP A N 1
ATOM 1483 C CA . ASP A 1 187 ? -5.459 3.912 -47.130 1.00 43.88 187 ASP A CA 1
ATOM 1484 C C . ASP A 1 187 ? -5.903 2.558 -46.590 1.00 43.88 187 ASP A C 1
ATOM 1486 O O . ASP A 1 187 ? -6.601 2.437 -45.582 1.00 43.88 187 ASP A O 1
ATOM 1490 N N . GLU A 1 188 ? -5.493 1.563 -47.359 1.00 56.28 188 GLU A N 1
ATOM 1491 C CA . GLU A 1 188 ? -5.696 0.136 -47.227 1.00 56.28 188 GLU A CA 1
ATOM 1492 C C . GLU A 1 188 ? -4.952 -0.392 -45.991 1.00 56.28 188 GLU A C 1
ATOM 1494 O O . GLU A 1 188 ? -3.743 -0.221 -45.831 1.00 56.28 188 GLU A O 1
ATOM 1499 N N . GLU A 1 189 ? -5.711 -0.999 -45.080 1.00 47.28 189 GLU A N 1
ATOM 1500 C CA . GLU A 1 189 ? -5.264 -1.481 -43.776 1.00 47.28 189 GLU A CA 1
ATOM 1501 C C . GLU A 1 189 ? -4.427 -2.763 -43.936 1.00 47.28 189 GLU A C 1
ATOM 1503 O O . GLU A 1 189 ? -4.943 -3.880 -43.969 1.00 47.28 189 GLU A O 1
ATOM 1508 N N . VAL A 1 190 ? -3.106 -2.608 -44.053 1.00 62.53 190 VAL A N 1
ATOM 1509 C CA . VAL A 1 190 ? -2.156 -3.725 -43.966 1.00 62.53 190 VAL A CA 1
ATOM 1510 C C . VAL A 1 190 ? -1.890 -4.016 -42.489 1.00 62.53 190 VAL A C 1
ATOM 1512 O O . VAL A 1 190 ? -1.196 -3.264 -41.804 1.00 62.53 190 VAL A O 1
ATOM 1515 N N . ALA A 1 191 ? -2.464 -5.115 -41.997 1.00 57.69 191 ALA A N 1
ATOM 1516 C CA . ALA A 1 191 ? -2.289 -5.577 -40.626 1.00 57.69 191 ALA A CA 1
ATOM 1517 C C . ALA A 1 191 ? -0.798 -5.836 -40.306 1.00 57.69 191 ALA A C 1
ATOM 1519 O O . ALA A 1 191 ? -0.123 -6.538 -41.068 1.00 57.69 191 ALA A O 1
ATOM 1520 N N . PRO A 1 192 ? -0.261 -5.297 -39.194 1.00 64.50 192 PRO A N 1
ATOM 1521 C CA . PRO A 1 192 ? 1.122 -5.533 -38.802 1.00 64.50 192 PRO A CA 1
ATOM 1522 C C . PRO A 1 192 ? 1.350 -7.004 -38.404 1.00 64.50 192 PRO A C 1
ATOM 1524 O O . PRO A 1 192 ? 0.432 -7.667 -37.915 1.00 64.50 192 PRO A O 1
ATOM 1527 N N . PRO A 1 193 ? 2.576 -7.526 -38.601 1.00 55.75 193 PRO A N 1
ATOM 1528 C CA . PRO A 1 193 ? 2.922 -8.905 -38.281 1.00 55.75 193 PRO A CA 1
ATOM 1529 C C . PRO A 1 193 ? 2.704 -9.182 -36.792 1.00 55.75 193 PRO A C 1
ATOM 1531 O O . PRO A 1 193 ? 3.141 -8.409 -35.939 1.00 55.75 193 PRO A O 1
ATOM 1534 N N . GLY A 1 194 ? 2.015 -10.293 -36.518 1.00 47.03 194 GLY A N 1
ATOM 1535 C CA . GLY A 1 194 ? 1.639 -10.743 -35.185 1.00 47.03 194 GLY A CA 1
ATOM 1536 C C . GLY A 1 194 ? 2.825 -10.739 -34.231 1.00 47.03 194 GLY A C 1
ATOM 1537 O O . GLY A 1 194 ? 3.756 -11.531 -34.363 1.00 47.03 194 GLY A O 1
ATOM 1538 N N . ILE A 1 195 ? 2.766 -9.828 -33.265 1.00 50.22 195 ILE A N 1
ATOM 1539 C CA . ILE A 1 195 ? 3.515 -9.946 -32.025 1.00 50.22 195 ILE A CA 1
ATOM 1540 C C . ILE A 1 195 ? 2.876 -11.131 -31.304 1.00 50.22 195 ILE A C 1
ATOM 1542 O O . ILE A 1 195 ? 1.680 -11.117 -31.030 1.00 50.22 195 ILE A O 1
ATOM 1546 N N . ASP A 1 196 ? 3.658 -12.181 -31.087 1.00 54.25 196 ASP A N 1
ATOM 1547 C CA . ASP A 1 196 ? 3.258 -13.359 -30.331 1.00 54.25 196 ASP A CA 1
ATOM 1548 C C . ASP A 1 196 ? 2.929 -12.933 -28.885 1.00 54.25 196 ASP A C 1
ATOM 1550 O O . ASP A 1 196 ? 3.813 -12.737 -28.053 1.00 54.25 196 ASP A O 1
ATOM 1554 N N . GLU A 1 197 ? 1.642 -12.703 -28.607 1.00 53.25 197 GLU A N 1
ATOM 1555 C CA . GLU A 1 197 ? 1.101 -12.310 -27.297 1.00 53.25 197 GLU A CA 1
ATOM 1556 C C . GLU A 1 197 ? 1.117 -13.460 -26.267 1.00 53.25 197 GLU A C 1
ATOM 1558 O O . GLU A 1 197 ? 0.570 -13.319 -25.173 1.00 53.25 197 GLU A O 1
ATOM 1563 N N . SER A 1 198 ? 1.765 -14.595 -26.559 1.00 48.62 198 SER A N 1
ATOM 1564 C CA . SER A 1 198 ? 1.876 -15.715 -25.614 1.00 48.62 198 SER A CA 1
ATOM 1565 C C . SER A 1 198 ? 2.812 -15.447 -24.422 1.00 48.62 198 SER A C 1
ATOM 1567 O O . SER A 1 198 ? 2.830 -16.219 -23.458 1.00 48.62 198 SER A O 1
ATOM 1569 N N . GLU A 1 199 ? 3.544 -14.327 -24.401 1.00 48.72 199 GLU A N 1
ATOM 1570 C CA . GLU A 1 199 ? 4.341 -13.930 -23.239 1.00 48.72 199 GLU A CA 1
ATOM 1571 C C . GLU A 1 199 ? 3.502 -13.241 -22.147 1.00 48.72 199 GLU A C 1
ATOM 1573 O O . GLU A 1 199 ? 3.455 -12.019 -22.012 1.00 48.72 199 GLU A O 1
ATOM 1578 N N . ARG A 1 200 ? 2.940 -14.098 -21.286 1.00 51.59 200 ARG A N 1
ATOM 1579 C CA . ARG A 1 200 ? 2.621 -13.856 -19.867 1.00 51.59 200 ARG A CA 1
ATOM 1580 C C . ARG A 1 200 ? 1.663 -12.696 -19.574 1.00 51.59 200 ARG A C 1
ATOM 1582 O O . ARG A 1 200 ? 2.053 -11.605 -19.148 1.00 51.59 200 ARG A O 1
ATOM 1589 N N . ASN A 1 201 ? 0.375 -13.030 -19.644 1.00 46.75 201 ASN A N 1
ATOM 1590 C CA . ASN A 1 201 ? -0.679 -12.359 -18.895 1.00 46.75 201 ASN A CA 1
ATOM 1591 C C . ASN A 1 201 ? -0.444 -12.546 -17.380 1.00 46.75 201 ASN A C 1
ATOM 1593 O O . ASN A 1 201 ? -0.814 -13.561 -16.802 1.00 46.75 201 ASN A O 1
ATOM 1597 N N . TRP A 1 202 ? 0.225 -11.587 -16.738 1.00 57.59 202 TRP A N 1
ATOM 1598 C CA . TRP A 1 202 ? 0.392 -11.555 -15.276 1.00 57.59 202 TRP A CA 1
ATOM 1599 C C . TRP A 1 202 ? -0.845 -11.013 -14.546 1.00 57.59 202 TRP A C 1
ATOM 1601 O O . TRP A 1 202 ? -0.858 -11.008 -13.316 1.00 57.59 202 TRP A O 1
ATOM 1611 N N . ASP A 1 203 ? -1.864 -10.550 -15.280 1.00 49.53 203 ASP A N 1
ATOM 1612 C CA . ASP A 1 203 ? -3.106 -10.047 -14.686 1.00 49.53 203 ASP A CA 1
ATOM 1613 C C . ASP A 1 203 ? -3.968 -11.195 -14.098 1.00 49.53 203 ASP A C 1
ATOM 1615 O O . ASP A 1 203 ? -4.832 -10.918 -13.271 1.00 49.53 203 ASP A O 1
ATOM 1619 N N . ASP A 1 204 ? -3.662 -12.463 -14.424 1.00 46.47 204 ASP A N 1
ATOM 1620 C CA . ASP A 1 204 ? -4.338 -13.667 -13.898 1.00 46.47 204 ASP A CA 1
ATOM 1621 C C . ASP A 1 204 ? -3.582 -14.361 -12.749 1.00 46.47 204 ASP A C 1
ATOM 1623 O O . ASP A 1 204 ? -3.979 -15.443 -12.318 1.00 46.47 204 ASP A O 1
ATOM 1627 N N . VAL A 1 205 ? -2.499 -13.777 -12.214 1.00 52.56 205 VAL A N 1
ATOM 1628 C CA . VAL A 1 205 ? -1.992 -14.235 -10.906 1.00 52.56 205 VAL A CA 1
ATOM 1629 C C . VAL A 1 205 ? -2.961 -13.712 -9.851 1.00 52.56 205 VAL A C 1
ATOM 1631 O O . VAL A 1 205 ? -2.775 -12.637 -9.274 1.00 52.56 205 VAL A O 1
ATOM 1634 N N . GLU A 1 206 ? -4.050 -14.464 -9.703 1.00 49.62 206 GLU A N 1
ATOM 1635 C CA . GLU A 1 206 ? -5.128 -14.285 -8.746 1.00 49.62 206 GLU A CA 1
ATOM 1636 C C . GLU A 1 206 ? -4.558 -13.923 -7.376 1.00 49.62 206 GLU A C 1
ATOM 1638 O O . GLU A 1 206 ? -3.885 -14.698 -6.701 1.00 49.62 206 GLU A O 1
ATOM 1643 N N . PHE A 1 207 ? -4.883 -12.710 -6.939 1.00 47.22 207 PHE A N 1
ATOM 1644 C CA . PHE A 1 207 ? -4.671 -12.255 -5.569 1.00 47.22 207 PHE A CA 1
ATOM 1645 C C . PHE A 1 207 ? -5.526 -13.044 -4.551 1.00 47.22 207 PHE A C 1
ATOM 1647 O O . PHE A 1 207 ? -5.407 -12.782 -3.354 1.00 47.22 207 PHE A O 1
ATOM 1654 N N . GLU A 1 208 ? -6.377 -13.980 -5.000 1.00 48.16 208 GLU A N 1
ATOM 1655 C CA . GLU A 1 208 ? -7.215 -14.821 -4.136 1.00 48.16 208 GLU A CA 1
ATOM 1656 C C . GLU A 1 208 ? -6.400 -15.827 -3.310 1.00 48.16 208 GLU A C 1
ATOM 1658 O O . GLU A 1 208 ? -6.793 -16.130 -2.190 1.00 48.16 208 GLU A O 1
ATOM 1663 N N . GLU A 1 209 ? -5.208 -16.248 -3.751 1.00 49.84 209 GLU A N 1
ATOM 1664 C CA . GLU A 1 209 ? -4.409 -17.239 -3.002 1.00 49.84 209 GLU A CA 1
ATOM 1665 C C . GLU A 1 209 ? -3.631 -16.646 -1.802 1.00 49.84 209 GLU A C 1
ATOM 1667 O O . GLU A 1 209 ? -2.906 -17.350 -1.103 1.00 49.84 209 GLU A O 1
ATOM 1672 N N . LEU A 1 210 ? -3.740 -15.336 -1.548 1.00 44.28 210 LEU A N 1
ATOM 1673 C CA . LEU A 1 210 ? -2.972 -14.638 -0.502 1.00 44.28 210 LEU A CA 1
ATOM 1674 C C . LEU A 1 210 ? -3.798 -14.283 0.748 1.00 44.28 210 LEU A C 1
ATOM 1676 O O . LEU A 1 210 ? -3.276 -13.605 1.640 1.00 44.28 210 LEU A O 1
ATOM 1680 N N . VAL A 1 211 ? -5.064 -14.714 0.816 1.00 41.69 211 VAL A N 1
ATOM 1681 C CA . VAL A 1 211 ? -5.989 -14.426 1.934 1.00 41.69 211 VAL A CA 1
ATOM 1682 C C . VAL A 1 211 ? -6.491 -15.691 2.664 1.00 41.69 211 VAL A C 1
ATOM 1684 O O . VAL A 1 211 ? -7.104 -15.549 3.721 1.00 41.69 211 VAL A O 1
ATOM 1687 N N . ASP A 1 212 ? -6.141 -16.894 2.197 1.00 35.72 212 ASP A N 1
ATOM 1688 C CA . ASP A 1 212 ? -6.362 -18.176 2.902 1.00 35.72 212 ASP A CA 1
ATOM 1689 C C . ASP A 1 212 ? -5.106 -18.662 3.660 1.00 35.72 212 ASP A C 1
ATOM 1691 O O . ASP A 1 212 ? -5.257 -19.228 4.773 1.00 35.72 212 ASP A O 1
#

Sequence (212 aa):
EREEIRARGESFRAYRMASQGRHSRKVMVQAALFVAAFFVTWIFPAITWVTQAAWGQTFTIVLFLQAAFVPLQGAFNALIYLRPRYLRNLERHGDEGIRMVLWRTLRSQAPPPPSWQRNGSATSRDDVGARSSNGNGSDNYDESMDVDVQSTVSTNRDIEEEGRIKEWSAFHNKSGKGGGEKSGFADEEVAPPGIDESERNWDDVEFEELVD

Foldseek 3Di:
DVVVVVVVVVVVVVVVVVVVVVVVVVVVVLVVLLVVLVCVLVVLVVVQVVCCVPPVDGDPVSVVVNVVSVVVSVVSVVVSVLVVLLVVLCVVCVVDDSVVSSVCSVVPPPDDPPCVVVPPDPPPPDDDDDDDDDDPDPDDDDDDDPPPVPPVVPVVVCVVVVVVVVVVVVVPPPDDDDDDDDDDDDDDDDDDPDDPPPPDPVVPPDPVVVPD

Radius of gyration: 28.38 Å; chains: 1; bounding box: 78×57×74 Å

Organism: NCBI:txid2749911